Protein AF-A0A9C9QXI2-F1 (afdb_monomer)

Radius of gyration: 21.84 Å; Cα contacts (8 Å, |Δi|>4): 328; chains: 1; bounding box: 64×61×52 Å

Sequence (297 aa):
MRKLEIQWEQALRARQEFKLIMRLEQASLLEMPEEEFNRLTTEVESSPLFRKLYRKDGIIHYQRYPKTDFSPRFYQLNEEIAAGTDTLDIDSLLSSKGDVIRLIKKIGLDNFKRYFLYPEPRVSIEEVAQECDLELAEVERIDSLINEFSIMSEFYNPSVLSSEHGIHYSKVASIERGAEGFIISYLSPSYARGRYSIDYARFEELRQSGAITKAEVKEIRQLFKKLELINRRKDTVTRILQGIVEKQAPYFESGNGKSVLPFSQKELAERIGLAPSSISRAISGKSLEMPWGEEKA

Solvent-accessible surface area (backbone atoms only — not comparable to full-atom values): 16334 Å² total; per-residue (Å²): 110,70,73,58,52,54,51,49,52,52,52,51,49,52,53,51,52,52,54,49,50,55,50,50,54,51,50,53,58,35,57,48,52,67,51,59,51,29,44,55,49,46,56,52,61,67,30,70,66,44,43,42,33,31,55,75,65,58,30,41,38,74,39,64,57,85,65,53,41,61,38,63,60,70,57,48,55,60,48,42,58,73,69,71,60,92,52,89,74,56,52,68,60,50,58,80,42,46,66,58,52,51,49,48,59,71,49,28,70,68,51,41,43,41,65,71,55,53,51,60,85,67,65,48,68,67,53,51,17,62,78,52,75,44,53,67,69,54,53,53,48,49,54,50,49,51,50,52,47,26,34,43,24,52,75,80,38,65,38,81,65,32,80,77,69,86,48,68,38,42,44,53,29,35,39,40,84,50,95,89,46,74,24,45,20,21,57,27,59,64,62,36,29,35,33,76,43,71,42,63,67,60,51,48,51,39,52,73,73,60,79,46,51,78,66,54,54,53,52,51,53,51,50,50,53,52,50,54,53,54,32,52,40,54,52,52,44,50,53,50,51,50,52,48,50,69,65,34,42,65,18,71,73,64,74,40,79,87,47,58,61,92,74,51,62,59,60,53,16,63,76,70,74,48,55,45,68,56,50,56,38,51,48,59,52,35,27,36,29,42,76,86,70,54,75,49,110

Secondary structure (DSSP, 8-state):
-HHHHHHHHHHHHHHHHHHHHHHHHHHHHHHS-HHHHHHHHHHHHHSHHHHIIIIIS--EEEEPPTTEEE-THHHHHHHHHHHT---TTHHHHHHTTHHHHHHHHHH-HHHHIIIIISPPTT--HHHHHHHHT--HHHHHHHHHHHHHHHHTHHHHS--TTTTTSS---EEEEEEEEETTEEEEEESSHHHHT-EEEE-HHHHHHHHHTT-S-HHHHHHHHHHHHHHHHHHHHHHHHHHHHHHHHHHHHHHHHH--GGGPPP--HHHHHHHHT--HHHHHHHHTTEEEE-TTS-EE-

Mean predicted aligned error: 7.63 Å

Foldseek 3Di:
DVVVVVVVVVVVVVVVVVVVVVVVLLLCLLQDDQLVLLVLLLVLCPDPLNCCCQAPLVQKFQDFDPQEAADCLVVVLLVCLVVPDDPPPVNVVCVVVNVLSVLDVQQDDVLCCDPALQDDGHQHLVNSCVSSVHDSVSSVSNNVVLSVCQSCLCVSVPDPVCPPDVQAARAFFEWAQDPPAIGTHGSHSSLNSPAMDGNVVSVVVCVVVVVDDPVSNVVVVVSVVSRVSSNSLSVLLVLLVVLLRVQQRQCLVPVDPVSGDDDDLVNSCVVSVHDSSSSCSNCGRYWYQGNVGDIDD

Nearest PDB structures (foldseek):
  8f1j-assembly1_M  TM=4.033E-01  e=1.068E-05  Escherichia coli
  8f1i-assembly1_M  TM=4.006E-01  e=2.648E-05  Escherichia coli
  7qwp-assembly1_M  TM=4.156E-01  e=1.802E-04  Klebsiella pneumoniae
  5nsr-assembly1_M  TM=3.234E-01  e=5.298E-03  Klebsiella pneumoniae
  8zmg-assembly1_A  TM=2.706E-01  e=8.825E+00  Homo sapiens

Structure (mmCIF, N/CA/C/O backbone):
data_AF-A0A9C9QXI2-F1
#
_entry.id   AF-A0A9C9QXI2-F1
#
loop_
_atom_site.group_PDB
_atom_site.id
_atom_site.type_symbol
_atom_site.label_atom_id
_atom_site.label_alt_id
_atom_site.label_comp_id
_atom_site.label_asym_id
_atom_site.label_entity_id
_atom_site.label_seq_id
_atom_site.pdbx_PDB_ins_code
_atom_site.Cartn_x
_atom_site.Cartn_y
_atom_site.Cartn_z
_atom_site.occupancy
_atom_site.B_iso_or_equiv
_atom_site.auth_seq_id
_atom_site.auth_comp_id
_atom_site.auth_asym_id
_atom_site.auth_atom_id
_atom_site.pdbx_PDB_model_num
ATOM 1 N N . MET A 1 1 ? -34.837 37.372 -0.753 1.00 59.16 1 MET A N 1
ATOM 2 C CA . MET A 1 1 ? -34.014 36.937 -1.903 1.00 59.16 1 MET A CA 1
ATOM 3 C C . MET A 1 1 ? -32.522 37.207 -1.688 1.00 59.16 1 MET A C 1
ATOM 5 O O . MET A 1 1 ? -31.820 36.229 -1.494 1.00 59.16 1 MET A O 1
ATOM 9 N N . ARG A 1 2 ? -32.047 38.456 -1.522 1.00 59.91 2 ARG A N 1
ATOM 10 C CA . ARG A 1 2 ? -30.611 38.775 -1.277 1.00 59.91 2 ARG A CA 1
ATOM 11 C C . ARG A 1 2 ? -29.886 37.966 -0.185 1.00 59.91 2 ARG A C 1
ATOM 13 O O . ARG A 1 2 ? -28.730 37.608 -0.348 1.00 59.91 2 ARG A O 1
ATOM 20 N N . LYS A 1 3 ? -30.544 37.670 0.942 1.00 54.31 3 LYS A N 1
ATOM 21 C CA . LYS A 1 3 ? -29.925 36.913 2.051 1.00 54.31 3 LYS A CA 1
ATOM 22 C C . LYS A 1 3 ? -29.673 35.436 1.696 1.00 54.31 3 LYS A C 1
ATOM 24 O O . LYS A 1 3 ? -28.727 34.854 2.209 1.00 54.31 3 LYS A O 1
ATOM 29 N N . LEU A 1 4 ? -30.494 34.864 0.809 1.00 58.62 4 LEU A N 1
ATOM 30 C CA . LEU A 1 4 ? -30.322 33.501 0.295 1.00 58.62 4 LEU A CA 1
ATOM 31 C C . LEU A 1 4 ? -29.204 33.441 -0.756 1.00 58.62 4 LEU A C 1
ATOM 33 O O . LEU A 1 4 ? -28.428 32.495 -0.738 1.00 58.62 4 LEU A O 1
ATOM 37 N N . GLU A 1 5 ? -29.089 34.458 -1.618 1.00 62.91 5 GLU A N 1
ATOM 38 C CA . GLU A 1 5 ? -27.991 34.577 -2.595 1.00 62.91 5 GLU A CA 1
ATOM 39 C C . GLU A 1 5 ? -26.627 34.689 -1.905 1.00 62.91 5 GLU A C 1
ATOM 41 O O . GLU A 1 5 ? -25.722 33.929 -2.228 1.00 62.91 5 GLU A O 1
ATOM 46 N N . ILE A 1 6 ? -26.503 35.540 -0.878 1.00 68.44 6 ILE A N 1
ATOM 47 C CA . ILE A 1 6 ? -25.253 35.690 -0.111 1.00 68.44 6 ILE A CA 1
ATOM 48 C C . ILE A 1 6 ? -24.861 34.372 0.583 1.00 68.44 6 ILE A C 1
ATOM 50 O O . ILE A 1 6 ? -23.688 34.001 0.597 1.00 68.44 6 ILE A O 1
ATOM 54 N N . GLN A 1 7 ? -25.828 33.632 1.138 1.00 64.62 7 GLN A N 1
ATOM 55 C CA . GLN A 1 7 ? -25.568 32.321 1.748 1.00 64.62 7 GLN A CA 1
ATOM 56 C C . GLN A 1 7 ? -25.140 31.270 0.715 1.00 64.62 7 GLN A C 1
ATOM 58 O O . GLN A 1 7 ? -24.262 30.453 0.995 1.00 64.62 7 GLN A O 1
ATOM 63 N N . TRP A 1 8 ? -25.725 31.303 -0.484 1.00 57.69 8 TRP A N 1
ATOM 64 C CA . TRP A 1 8 ? -25.353 30.430 -1.595 1.00 57.69 8 TRP A CA 1
ATOM 65 C C . TRP A 1 8 ? -23.944 30.715 -2.119 1.00 57.69 8 TRP A C 1
ATOM 67 O O . TRP A 1 8 ? -23.166 29.781 -2.311 1.00 57.69 8 TRP A O 1
ATOM 77 N N . GLU A 1 9 ? -23.585 31.986 -2.296 1.00 65.50 9 GLU A N 1
ATOM 78 C CA . GLU A 1 9 ? -22.239 32.396 -2.710 1.00 65.50 9 GLU A CA 1
ATOM 79 C C . GLU A 1 9 ? -21.181 31.997 -1.673 1.00 65.50 9 GLU A C 1
ATOM 81 O O . GLU A 1 9 ? -20.139 31.443 -2.029 1.00 65.50 9 GLU A O 1
ATOM 86 N N . GLN A 1 10 ? -21.467 32.193 -0.381 1.00 70.38 10 GLN A N 1
ATOM 87 C CA . GLN A 1 10 ? -20.584 31.766 0.708 1.00 70.38 10 GLN A CA 1
ATOM 88 C C . GLN A 1 10 ? -20.408 30.241 0.746 1.00 70.38 10 GLN A C 1
ATOM 90 O O . GLN A 1 10 ? -19.282 29.757 0.874 1.00 70.38 10 GLN A O 1
ATOM 95 N N . ALA A 1 11 ? -21.489 29.472 0.582 1.00 71.44 11 ALA A N 1
ATOM 96 C CA . ALA A 1 11 ? -21.427 28.011 0.536 1.00 71.44 11 ALA A CA 1
ATOM 97 C C . ALA A 1 11 ? -20.652 27.497 -0.692 1.00 71.44 11 ALA A C 1
ATOM 99 O O . ALA A 1 11 ? -19.867 26.550 -0.584 1.00 71.44 11 ALA A O 1
ATOM 100 N N . LEU A 1 12 ? -20.831 28.131 -1.856 1.00 74.38 12 LEU A N 1
ATOM 101 C CA . LEU A 1 12 ? -20.099 27.792 -3.074 1.00 74.38 12 LEU A CA 1
ATOM 102 C C . LEU A 1 12 ? -18.601 28.077 -2.923 1.00 74.38 12 LEU A C 1
ATOM 104 O O . LEU A 1 12 ? -17.782 27.221 -3.266 1.00 74.38 12 LEU A O 1
ATOM 108 N N . ARG A 1 13 ? -18.245 29.238 -2.364 1.00 75.75 13 ARG A N 1
ATOM 109 C CA . ARG A 1 13 ? -16.855 29.620 -2.100 1.00 75.75 13 ARG A CA 1
ATOM 110 C C . ARG A 1 13 ? -16.186 28.665 -1.114 1.00 75.75 13 ARG A C 1
ATOM 112 O O . ARG A 1 13 ? -15.124 28.132 -1.425 1.00 75.75 13 ARG A O 1
ATOM 119 N N . ALA A 1 14 ? -16.848 28.345 -0.003 1.00 72.06 14 ALA A N 1
ATOM 120 C CA . ALA A 1 14 ? -16.346 27.369 0.965 1.00 72.06 14 ALA A CA 1
ATOM 121 C C . ALA A 1 14 ? -16.124 25.983 0.329 1.00 72.06 14 ALA A C 1
ATOM 123 O O . ALA A 1 14 ? -15.118 25.321 0.586 1.00 72.06 14 ALA A O 1
ATOM 124 N N . ARG A 1 15 ? -17.024 25.545 -0.564 1.00 75.75 15 ARG A N 1
ATOM 125 C CA . ARG A 1 15 ? -16.870 24.284 -1.308 1.00 75.75 15 ARG A CA 1
ATOM 126 C C 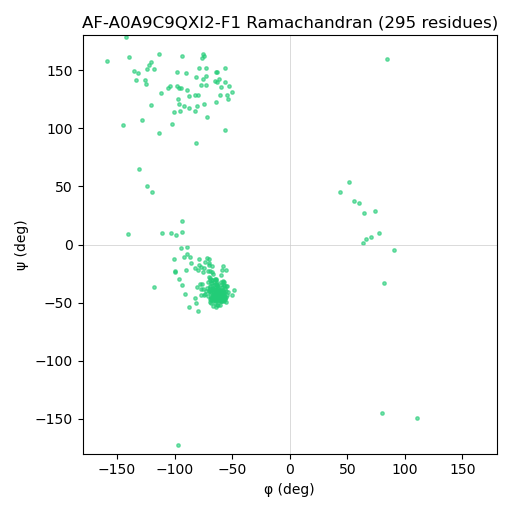. ARG A 1 15 ? -15.670 24.310 -2.259 1.00 75.75 15 ARG A C 1
ATOM 128 O O . ARG A 1 15 ? -14.993 23.292 -2.409 1.00 75.75 15 ARG A O 1
ATOM 135 N N . GLN A 1 16 ? -15.418 25.437 -2.922 1.00 77.94 16 GLN A N 1
ATOM 136 C CA . GLN A 1 16 ? -14.267 25.606 -3.812 1.00 77.94 16 GLN A CA 1
ATOM 137 C C . GLN A 1 16 ? -12.948 25.625 -3.032 1.00 77.94 16 GLN A C 1
ATOM 139 O O . GLN A 1 16 ? -12.024 24.902 -3.404 1.00 77.94 16 GLN A O 1
ATOM 144 N N . GLU A 1 17 ? -12.883 26.374 -1.931 1.00 77.00 17 GLU A N 1
ATOM 145 C CA . GLU A 1 17 ? -11.725 26.426 -1.030 1.00 77.00 17 GLU A CA 1
ATOM 146 C C . GLU A 1 17 ? -11.411 25.037 -0.459 1.00 77.00 17 GLU A C 1
ATOM 148 O O . GLU A 1 17 ? -10.280 24.565 -0.562 1.00 77.00 17 GLU A O 1
ATOM 153 N N . PHE A 1 18 ? -12.425 24.310 0.018 1.00 77.81 18 PHE A N 1
ATOM 154 C CA . PHE A 1 18 ? -12.258 22.930 0.477 1.00 77.81 18 PHE A CA 1
ATOM 155 C C . PHE A 1 18 ? -11.707 22.010 -0.624 1.00 77.81 18 PHE A C 1
ATOM 157 O O . PHE A 1 18 ? -10.795 21.220 -0.388 1.00 77.81 18 PHE A O 1
ATOM 164 N N . LYS A 1 19 ? -12.218 22.127 -1.856 1.00 79.44 19 LYS A N 1
ATOM 165 C CA . LYS A 1 19 ? -11.731 21.334 -2.996 1.00 79.44 19 LYS A CA 1
ATOM 166 C C . LYS A 1 19 ? -10.266 21.641 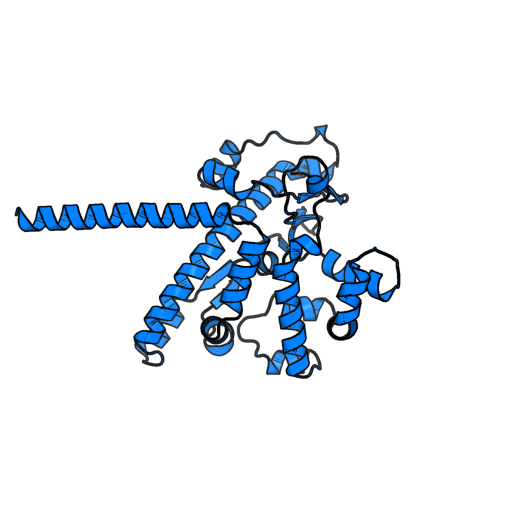-3.328 1.00 79.44 19 LYS A C 1
ATOM 168 O O . LYS A 1 19 ? -9.549 20.736 -3.749 1.00 79.44 19 LYS A O 1
ATOM 173 N N . LEU A 1 20 ? -9.833 22.891 -3.167 1.00 80.31 20 LEU A N 1
ATOM 174 C CA . LEU A 1 20 ? -8.439 23.297 -3.359 1.00 80.31 20 LEU A CA 1
ATOM 175 C C . LEU A 1 20 ? -7.536 22.714 -2.271 1.00 80.31 20 LEU A C 1
ATOM 177 O O . LEU A 1 20 ? -6.531 22.098 -2.612 1.00 80.31 20 LEU A O 1
ATOM 181 N N . ILE A 1 21 ? -7.929 22.818 -1.000 1.00 82.69 21 ILE A N 1
ATOM 182 C CA . ILE A 1 21 ? -7.182 22.241 0.130 1.00 82.69 21 ILE A CA 1
ATOM 183 C C . ILE A 1 21 ? -6.997 20.734 -0.066 1.00 82.69 21 ILE A C 1
ATOM 185 O O . ILE A 1 21 ? -5.872 20.247 -0.040 1.00 82.69 21 ILE A O 1
ATOM 189 N N . MET A 1 22 ? -8.068 20.008 -0.398 1.00 79.25 22 MET A N 1
ATOM 190 C CA . MET A 1 22 ? -7.984 18.565 -0.653 1.00 79.25 22 MET A CA 1
ATOM 191 C C . MET A 1 22 ? -7.034 18.213 -1.807 1.00 79.25 22 MET A C 1
ATOM 193 O O . MET A 1 22 ? -6.390 17.167 -1.775 1.00 79.25 22 MET A O 1
ATOM 197 N N . ARG A 1 23 ? -6.952 19.056 -2.845 1.00 83.44 23 ARG A N 1
ATOM 198 C CA . ARG A 1 23 ? -6.019 18.854 -3.966 1.00 83.44 23 ARG A CA 1
ATOM 199 C C . ARG A 1 23 ? -4.573 19.118 -3.560 1.00 83.44 23 ARG A C 1
ATOM 201 O O . ARG A 1 23 ? -3.690 18.417 -4.043 1.00 83.44 23 ARG A O 1
ATOM 208 N N . LEU A 1 24 ? -4.339 20.111 -2.705 1.00 86.06 24 LEU A N 1
ATOM 209 C CA . LEU A 1 24 ? -3.014 20.405 -2.161 1.00 86.06 24 LEU A CA 1
ATOM 210 C C . LEU A 1 24 ? -2.534 19.268 -1.257 1.00 86.06 24 LEU A C 1
ATOM 212 O O . LEU A 1 24 ? -1.421 18.793 -1.442 1.00 86.06 24 LEU A O 1
ATOM 216 N N . GLU A 1 25 ? -3.394 18.766 -0.369 1.00 86.12 25 GLU A N 1
ATOM 217 C CA . GLU A 1 25 ? -3.093 17.600 0.472 1.00 86.12 25 GLU A CA 1
ATOM 218 C C . GLU A 1 25 ? -2.776 16.361 -0.375 1.00 86.12 25 GLU A C 1
ATOM 220 O O . GLU A 1 25 ? -1.793 15.672 -0.126 1.00 86.12 25 GLU A O 1
ATOM 225 N N . GLN A 1 26 ? -3.565 16.098 -1.424 1.00 85.06 26 GLN A N 1
ATOM 226 C CA . GLN A 1 26 ? -3.284 15.009 -2.364 1.00 85.06 26 GLN A CA 1
ATOM 227 C C . GLN A 1 26 ? -1.934 15.176 -3.068 1.00 85.06 26 GLN A C 1
ATOM 229 O O . GLN A 1 26 ? -1.198 14.204 -3.200 1.00 85.06 26 GLN A O 1
ATOM 234 N N . ALA A 1 27 ? -1.623 16.379 -3.558 1.00 88.25 27 ALA A N 1
ATOM 235 C CA . ALA A 1 27 ? -0.373 16.638 -4.264 1.00 88.25 27 ALA A CA 1
ATOM 236 C C . ALA A 1 27 ? 0.836 16.477 -3.335 1.00 88.25 27 ALA A C 1
ATOM 238 O O . ALA A 1 27 ? 1.765 15.758 -3.689 1.00 88.25 27 ALA A O 1
ATOM 239 N N . SER A 1 28 ? 0.768 17.062 -2.137 1.00 90.62 28 SER A N 1
ATOM 240 C CA . SER A 1 28 ? 1.795 16.925 -1.102 1.00 90.62 28 SER A CA 1
ATOM 241 C C . SER A 1 28 ? 2.015 15.460 -0.738 1.00 90.62 28 SER A C 1
ATOM 243 O O . SER A 1 28 ? 3.155 15.008 -0.681 1.00 90.62 28 SER A O 1
ATOM 245 N N . LEU A 1 29 ? 0.936 14.686 -0.586 1.00 91.81 29 LEU A N 1
ATOM 246 C CA . LEU A 1 29 ? 1.072 13.270 -0.292 1.00 91.81 29 LEU A CA 1
ATOM 247 C C . LEU A 1 29 ? 1.683 12.490 -1.455 1.00 91.81 29 LEU A C 1
ATOM 249 O O . LEU A 1 29 ? 2.386 11.538 -1.184 1.00 91.81 29 LEU A O 1
ATOM 253 N N . LEU A 1 30 ? 1.450 12.839 -2.724 1.00 91.94 30 LEU A N 1
ATOM 254 C CA . LEU A 1 30 ? 2.089 12.151 -3.860 1.00 91.94 30 LEU A CA 1
ATOM 255 C C . LEU A 1 30 ? 3.591 12.449 -3.974 1.00 91.94 30 LEU A C 1
ATOM 257 O O . LEU A 1 30 ? 4.336 11.582 -4.415 1.00 91.94 30 LEU A O 1
ATOM 261 N N . GLU A 1 31 ? 4.018 13.648 -3.581 1.00 91.12 31 GLU A N 1
ATOM 262 C CA . GLU A 1 31 ? 5.419 14.096 -3.636 1.00 91.12 31 GLU A CA 1
ATOM 263 C C . GLU A 1 31 ? 6.233 13.686 -2.396 1.00 91.12 31 GLU A C 1
ATOM 265 O O . GLU A 1 31 ? 7.458 13.717 -2.434 1.00 91.12 31 GLU A O 1
ATOM 270 N N . MET A 1 32 ? 5.565 13.284 -1.309 1.00 92.56 32 MET A N 1
ATOM 271 C CA . MET A 1 32 ? 6.200 12.863 -0.056 1.00 92.56 32 MET A CA 1
ATOM 272 C C . MET A 1 32 ? 7.271 11.767 -0.290 1.00 92.56 32 MET A C 1
ATOM 274 O O . MET A 1 32 ? 7.012 10.822 -1.047 1.00 92.56 32 MET A O 1
ATOM 278 N N . PRO A 1 33 ? 8.455 11.836 0.341 1.00 91.31 33 PRO A N 1
ATOM 279 C CA . PRO A 1 33 ? 9.451 10.760 0.300 1.00 91.31 33 PRO A CA 1
ATOM 280 C C . PRO A 1 33 ? 8.884 9.413 0.780 1.00 91.31 33 PRO A C 1
ATOM 282 O O . PRO A 1 33 ? 7.944 9.390 1.578 1.00 91.31 33 PRO A O 1
ATOM 285 N N . GLU A 1 34 ? 9.414 8.282 0.298 1.00 91.75 34 GLU A N 1
ATOM 286 C CA . GLU A 1 34 ? 8.887 6.963 0.694 1.00 91.75 34 GLU A CA 1
ATOM 287 C C . GLU A 1 34 ? 9.082 6.692 2.189 1.00 91.75 34 GLU A C 1
ATOM 289 O O . GLU A 1 34 ? 8.140 6.251 2.843 1.00 91.75 34 GLU A O 1
ATOM 294 N N . GLU A 1 35 ? 10.238 7.025 2.763 1.00 89.94 35 GLU A N 1
ATOM 295 C CA . GLU A 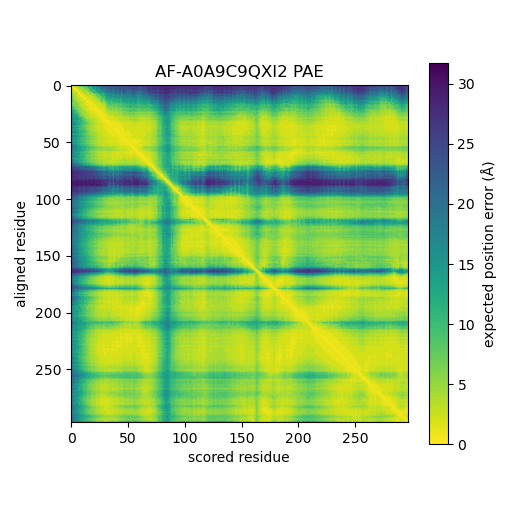1 35 ? 10.483 6.920 4.204 1.00 89.94 35 GLU A CA 1
ATOM 296 C C . GLU A 1 35 ? 9.438 7.694 5.023 1.00 89.94 35 GLU A C 1
ATOM 298 O O . GLU A 1 35 ? 8.829 7.143 5.943 1.00 89.94 35 GLU A O 1
ATOM 303 N N . GLU A 1 36 ? 9.175 8.958 4.675 1.00 92.94 36 GLU A N 1
ATOM 304 C CA . GLU A 1 36 ? 8.176 9.781 5.366 1.00 92.94 36 GLU A CA 1
ATOM 305 C C . GLU A 1 36 ? 6.768 9.185 5.219 1.00 92.94 36 GLU A C 1
ATOM 307 O O . GLU A 1 36 ? 6.020 9.085 6.196 1.00 92.94 36 GLU A O 1
ATOM 312 N N . PHE A 1 37 ? 6.425 8.701 4.024 1.00 94.12 37 PHE A N 1
ATOM 313 C CA . PHE A 1 37 ? 5.147 8.045 3.771 1.00 94.12 37 PHE A CA 1
ATOM 314 C C . PHE A 1 37 ? 4.984 6.735 4.562 1.00 94.12 37 PHE A C 1
ATOM 316 O O . PHE A 1 37 ? 3.904 6.449 5.097 1.00 94.12 37 PHE A O 1
ATOM 323 N N . ASN A 1 38 ? 6.051 5.947 4.688 1.00 92.94 38 ASN A N 1
ATOM 324 C CA . ASN A 1 38 ? 6.065 4.720 5.477 1.00 92.94 38 ASN A CA 1
ATOM 325 C C . ASN A 1 38 ? 5.965 5.015 6.982 1.00 92.94 38 ASN A C 1
ATOM 327 O O . ASN A 1 38 ? 5.227 4.318 7.684 1.00 92.94 38 ASN A O 1
ATOM 331 N N . ARG A 1 39 ? 6.621 6.076 7.478 1.00 93.75 39 ARG A N 1
ATOM 332 C CA . ARG A 1 39 ? 6.466 6.556 8.865 1.00 93.75 39 ARG A CA 1
ATOM 333 C C . ARG A 1 39 ? 5.030 6.986 9.150 1.00 93.75 39 ARG A C 1
ATOM 335 O O . ARG A 1 39 ? 4.450 6.508 10.120 1.00 93.75 39 ARG A O 1
ATOM 342 N N . LEU A 1 40 ? 4.432 7.799 8.273 1.00 95.19 40 LEU A N 1
ATOM 343 C CA . LEU A 1 40 ? 3.027 8.210 8.376 1.00 95.19 40 LEU A CA 1
ATOM 344 C C . LEU A 1 40 ? 2.093 6.995 8.435 1.00 95.19 40 LEU A C 1
ATOM 346 O O . LEU A 1 40 ? 1.183 6.939 9.261 1.00 95.19 40 LEU A O 1
ATOM 350 N N . THR A 1 41 ? 2.316 6.017 7.557 1.00 94.88 41 THR A N 1
ATOM 351 C CA . THR A 1 41 ? 1.502 4.799 7.521 1.00 94.88 41 THR A CA 1
ATOM 352 C C . THR A 1 41 ? 1.638 4.011 8.826 1.00 94.88 41 THR A C 1
ATOM 354 O O . THR A 1 41 ? 0.634 3.651 9.437 1.00 94.88 41 THR A O 1
ATOM 357 N N . THR A 1 42 ? 2.870 3.819 9.298 1.00 92.56 42 THR A N 1
ATOM 358 C CA . THR A 1 42 ? 3.166 3.079 10.533 1.00 92.56 42 THR A CA 1
ATOM 359 C C . THR A 1 42 ? 2.586 3.766 11.771 1.00 92.56 42 THR A C 1
ATOM 361 O O . THR A 1 42 ? 2.045 3.091 12.647 1.00 92.56 42 THR A O 1
ATOM 364 N N . GLU A 1 43 ? 2.641 5.099 11.846 1.00 94.31 43 GLU A N 1
ATOM 365 C CA . GLU A 1 43 ? 2.030 5.888 12.925 1.00 94.31 43 GLU A CA 1
ATOM 366 C C . GLU A 1 43 ? 0.513 5.664 12.978 1.00 94.31 43 GLU A C 1
ATOM 368 O O . GLU A 1 43 ? -0.056 5.406 14.043 1.00 94.31 43 GLU A O 1
ATOM 373 N N . VAL A 1 44 ? -0.147 5.714 11.816 1.00 95.19 44 VAL A N 1
ATOM 374 C CA . VAL A 1 44 ? -1.591 5.492 11.709 1.00 95.19 44 VAL A CA 1
ATOM 375 C C . VAL A 1 44 ? -1.959 4.070 12.136 1.00 95.19 44 VAL A C 1
ATOM 377 O O . VAL A 1 44 ? -2.862 3.906 12.961 1.00 95.19 44 VAL A O 1
ATOM 380 N N . GLU A 1 45 ? -1.248 3.060 11.633 1.00 92.50 45 GLU A N 1
ATOM 381 C CA . GLU A 1 45 ? -1.497 1.641 11.930 1.00 92.50 45 GLU A CA 1
ATOM 382 C C . GLU A 1 45 ? -1.195 1.269 13.390 1.00 92.50 45 GLU A C 1
ATOM 384 O O . GLU A 1 45 ? -1.857 0.413 13.982 1.00 92.50 45 GLU A O 1
ATOM 389 N N . SER A 1 46 ? -0.235 1.956 14.010 1.00 90.88 46 SER A N 1
ATOM 390 C CA . SER A 1 46 ? 0.130 1.752 15.415 1.00 90.88 46 SER A CA 1
ATOM 391 C C . SER A 1 46 ? -0.827 2.430 16.394 1.00 90.88 46 SER A C 1
ATOM 393 O O . SER A 1 46 ? -0.781 2.139 17.591 1.00 90.88 46 SER A O 1
ATOM 395 N N . SER A 1 47 ? -1.712 3.312 15.919 1.00 94.69 47 SER A N 1
ATOM 396 C CA . SER A 1 47 ? -2.645 4.019 16.795 1.00 94.69 47 SER A CA 1
ATOM 397 C C . SER A 1 47 ? -3.642 3.057 17.471 1.00 94.69 47 SER A C 1
ATOM 399 O O . SER A 1 47 ? -4.172 2.149 16.819 1.00 94.69 47 SER A O 1
ATOM 401 N N . PRO A 1 48 ? -3.984 3.262 18.762 1.00 93.94 48 PRO A N 1
ATOM 402 C CA . PRO A 1 48 ? -4.967 2.425 19.454 1.00 93.94 48 PRO A CA 1
ATOM 403 C C . PRO A 1 48 ? -6.328 2.391 18.749 1.00 93.94 48 PRO A C 1
ATOM 405 O O . PRO A 1 48 ? -6.988 1.352 18.716 1.00 93.94 48 PRO A O 1
ATOM 408 N N . LEU A 1 49 ? -6.730 3.516 18.145 1.00 95.25 49 LEU A N 1
ATOM 409 C CA . LEU A 1 49 ? -7.979 3.618 17.399 1.00 95.25 49 LEU A CA 1
ATOM 410 C C . LEU A 1 49 ? -7.960 2.745 16.141 1.00 95.25 49 LEU A C 1
ATOM 412 O O . LEU A 1 49 ? -8.911 2.000 15.918 1.00 95.25 49 LEU A O 1
ATOM 416 N N . PHE A 1 50 ? -6.884 2.791 15.348 1.00 94.56 50 PHE A N 1
ATOM 417 C CA . PHE A 1 50 ? -6.754 1.918 14.182 1.00 94.56 50 PHE A CA 1
ATOM 418 C C . PHE A 1 50 ? -6.784 0.448 14.599 1.00 94.56 50 PHE A C 1
ATOM 420 O O . PHE A 1 50 ? -7.585 -0.312 14.065 1.00 94.56 50 PHE A O 1
ATOM 427 N N . ARG A 1 51 ? -5.990 0.058 15.606 1.00 90.00 51 ARG A N 1
ATOM 428 C CA . ARG A 1 51 ? -5.942 -1.328 16.102 1.00 90.00 51 ARG A CA 1
ATOM 429 C C . ARG A 1 51 ? -7.306 -1.821 16.585 1.00 90.00 51 ARG A C 1
ATOM 431 O O . ARG A 1 51 ? -7.686 -2.944 16.263 1.00 90.00 51 ARG A O 1
ATOM 438 N N . LYS A 1 52 ? -8.071 -0.983 17.296 1.00 90.69 52 LYS A N 1
ATOM 439 C CA . LYS A 1 52 ? -9.452 -1.285 17.711 1.00 90.69 52 LYS A CA 1
ATOM 440 C C . LYS A 1 52 ? -10.355 -1.516 16.495 1.00 90.69 52 LYS A C 1
ATOM 442 O O . LYS A 1 52 ? -11.006 -2.555 16.418 1.00 90.69 52 LYS A O 1
ATOM 447 N N . LEU A 1 53 ? -10.359 -0.591 15.533 1.00 92.56 53 LEU A N 1
ATOM 448 C CA . LEU A 1 53 ? -11.211 -0.675 14.340 1.00 92.56 53 LEU A CA 1
ATOM 449 C C . LEU A 1 53 ? -10.829 -1.823 13.397 1.00 92.56 53 LEU A C 1
ATOM 451 O O . LEU A 1 53 ? -11.691 -2.357 12.704 1.00 92.56 53 LEU A O 1
ATOM 455 N N . TYR A 1 54 ? -9.550 -2.185 13.362 1.00 89.50 54 TYR A N 1
ATOM 456 C CA . TYR A 1 54 ? -9.009 -3.266 12.550 1.00 89.50 54 TYR A CA 1
ATOM 457 C C . TYR A 1 54 ? -9.253 -4.642 13.196 1.00 89.50 54 TYR A C 1
ATOM 459 O O . TYR A 1 54 ? -9.917 -5.488 12.601 1.00 89.50 54 TYR A O 1
ATOM 467 N N . ARG A 1 55 ? -8.776 -4.856 14.434 1.00 83.88 55 ARG A N 1
ATOM 468 C CA . ARG A 1 55 ? -8.803 -6.169 15.111 1.00 83.88 55 ARG A CA 1
ATOM 469 C C . ARG A 1 55 ? -10.159 -6.474 15.751 1.00 83.88 55 ARG A C 1
ATOM 471 O O . ARG A 1 55 ? -10.719 -7.541 15.535 1.00 83.88 55 ARG A O 1
ATOM 478 N N . LYS A 1 56 ? -10.695 -5.536 16.542 1.00 84.62 56 LYS A N 1
ATOM 479 C CA . LYS A 1 56 ? -11.883 -5.768 17.382 1.00 84.62 56 LYS A CA 1
ATOM 480 C C . LYS A 1 56 ? -13.181 -5.492 16.635 1.00 84.62 56 LYS A C 1
ATOM 482 O O . LYS A 1 56 ? -14.066 -6.342 16.569 1.00 84.62 56 LYS A O 1
ATOM 487 N N . ASP A 1 57 ? -13.291 -4.296 16.068 1.00 88.44 57 ASP A N 1
ATOM 488 C CA . ASP A 1 57 ? -14.534 -3.859 15.440 1.00 88.44 57 ASP A CA 1
ATOM 489 C C . ASP A 1 57 ? -14.616 -4.298 13.979 1.00 88.44 57 ASP A C 1
ATOM 491 O O . ASP A 1 57 ? -15.680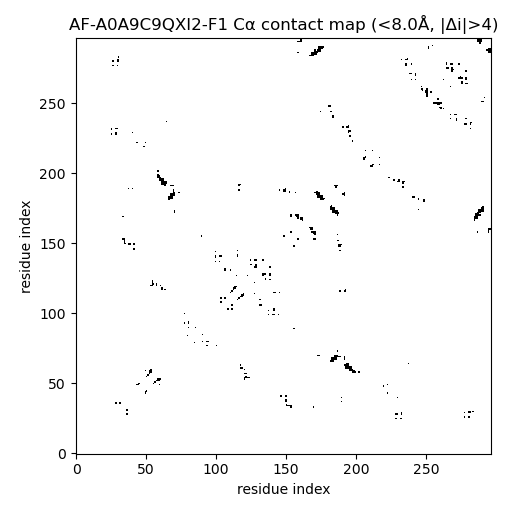 -4.170 13.394 1.00 88.44 57 ASP A O 1
ATOM 495 N N . GLY A 1 58 ? -13.529 -4.808 13.382 1.00 88.31 58 GLY A N 1
ATOM 496 C CA . GLY A 1 58 ? -13.470 -5.289 11.998 1.00 88.31 58 GLY A CA 1
ATOM 497 C C . GLY A 1 58 ? -14.164 -4.361 10.999 1.00 88.31 58 GLY A C 1
ATOM 498 O O . GLY A 1 58 ? -14.975 -4.832 10.205 1.00 88.31 58 GLY A O 1
ATOM 499 N N . ILE A 1 59 ? -13.914 -3.057 11.126 1.00 93.38 59 ILE A N 1
ATOM 500 C CA . ILE A 1 59 ? -14.371 -2.000 10.218 1.00 93.38 59 ILE A CA 1
ATOM 501 C C . ILE A 1 59 ? -13.306 -1.719 9.160 1.00 93.38 59 ILE A C 1
ATOM 503 O O . ILE A 1 59 ? -13.636 -1.382 8.027 1.00 93.38 59 ILE A O 1
ATOM 507 N N . ILE A 1 60 ? -12.030 -1.815 9.530 1.00 93.88 60 ILE A N 1
ATOM 508 C CA . ILE A 1 60 ? -10.910 -1.586 8.618 1.00 93.88 60 ILE A CA 1
ATOM 509 C C . ILE A 1 60 ? -10.322 -2.934 8.227 1.00 93.88 60 ILE A C 1
ATOM 511 O O . ILE A 1 60 ? -10.093 -3.782 9.089 1.00 93.88 60 ILE A O 1
ATOM 515 N N . HIS A 1 61 ? -10.027 -3.106 6.942 1.00 91.50 61 HIS A N 1
ATOM 516 C CA . HIS A 1 61 ? -9.363 -4.289 6.405 1.00 91.50 61 HIS A CA 1
ATOM 517 C C . HIS A 1 61 ? -8.263 -3.898 5.425 1.00 91.50 61 HIS A C 1
ATOM 519 O O . HIS A 1 61 ? -8.385 -2.898 4.716 1.00 91.50 61 HIS A O 1
ATOM 525 N N . TYR A 1 62 ? -7.215 -4.712 5.344 1.00 92.06 62 TYR A N 1
ATOM 526 C CA . TYR A 1 62 ? -6.271 -4.642 4.236 1.00 92.06 62 TYR A CA 1
ATOM 527 C C . TYR A 1 62 ? -6.879 -5.289 2.995 1.00 92.06 62 TYR A C 1
ATOM 529 O O . TYR A 1 62 ? -7.499 -6.348 3.063 1.00 92.06 62 TYR A O 1
ATOM 537 N N . GLN A 1 63 ? -6.696 -4.647 1.851 1.00 92.62 63 GLN A N 1
ATOM 538 C CA . GLN A 1 63 ? -7.126 -5.141 0.557 1.00 92.62 63 GLN A CA 1
ATOM 539 C C . GLN A 1 63 ? -5.938 -5.083 -0.398 1.00 92.62 63 GLN A C 1
ATOM 541 O O . GLN A 1 63 ? -5.537 -4.012 -0.862 1.00 92.62 63 GLN A O 1
ATOM 546 N N . ARG A 1 64 ? -5.395 -6.261 -0.706 1.00 92.75 64 ARG A N 1
ATOM 547 C CA . ARG A 1 64 ? -4.292 -6.418 -1.655 1.00 92.75 64 ARG A CA 1
ATOM 548 C C . ARG A 1 64 ? -4.699 -5.980 -3.057 1.00 92.75 64 ARG A C 1
ATOM 550 O O . ARG A 1 64 ? -5.843 -6.157 -3.481 1.00 92.75 64 ARG A O 1
ATOM 557 N N . TYR A 1 65 ? -3.725 -5.462 -3.794 1.00 94.56 65 TYR A N 1
ATOM 558 C CA . TYR A 1 65 ? -3.896 -5.178 -5.210 1.00 94.56 65 TYR A CA 1
ATOM 559 C C . TYR A 1 65 ? -3.716 -6.454 -6.046 1.00 94.56 65 TYR A C 1
ATOM 561 O O . TYR A 1 65 ? -2.865 -7.289 -5.730 1.00 94.56 65 TYR A O 1
ATOM 569 N N . PRO A 1 66 ? -4.481 -6.623 -7.135 1.00 92.69 66 PRO A N 1
ATOM 570 C CA . PRO A 1 66 ? -4.305 -7.756 -8.035 1.00 92.69 66 PRO A CA 1
ATOM 571 C C . PRO A 1 66 ? -2.931 -7.706 -8.716 1.00 92.69 66 PRO A C 1
ATOM 573 O O . PRO A 1 66 ? -2.421 -6.622 -9.003 1.00 92.69 66 PRO A O 1
ATOM 576 N N . LYS A 1 67 ? -2.361 -8.882 -9.012 1.00 93.00 67 LYS A N 1
ATOM 577 C CA . LYS A 1 67 ? -1.028 -9.041 -9.629 1.00 93.00 67 LYS A CA 1
ATOM 578 C C . LYS A 1 67 ? 0.098 -8.355 -8.838 1.00 93.00 67 LYS A C 1
ATOM 580 O O . LYS A 1 67 ? 1.013 -7.782 -9.428 1.00 93.00 67 LYS A O 1
ATOM 585 N N . THR A 1 68 ? 0.017 -8.408 -7.506 1.00 93.69 68 THR A N 1
ATOM 586 C CA . THR A 1 68 ? 1.050 -7.875 -6.608 1.00 93.69 68 THR A CA 1
ATOM 587 C C . THR A 1 68 ? 1.441 -8.870 -5.515 1.00 93.69 68 THR A C 1
ATOM 589 O O . THR A 1 68 ? 0.601 -9.647 -5.049 1.00 93.69 68 THR A O 1
ATOM 592 N N . ASP A 1 69 ? 2.701 -8.835 -5.090 1.00 91.12 69 ASP A N 1
ATOM 593 C CA . ASP A 1 69 ? 3.234 -9.608 -3.961 1.00 91.12 69 ASP A CA 1
ATOM 594 C C . ASP A 1 69 ? 4.255 -8.760 -3.177 1.00 91.12 69 ASP A C 1
ATOM 596 O O . ASP A 1 69 ? 4.504 -7.593 -3.492 1.00 91.12 69 ASP A O 1
ATOM 600 N N . PHE A 1 70 ? 4.802 -9.323 -2.108 1.00 89.19 70 PHE A N 1
ATOM 601 C CA . PHE A 1 70 ? 5.940 -8.780 -1.382 1.00 89.19 70 PHE A CA 1
ATOM 602 C C . PHE A 1 70 ? 7.226 -9.444 -1.872 1.00 89.19 70 PHE A C 1
ATOM 604 O O . PHE A 1 70 ? 7.268 -10.666 -2.032 1.00 89.19 70 PHE A O 1
ATOM 611 N N . SER A 1 71 ? 8.261 -8.636 -2.107 1.00 83.12 71 SER A N 1
ATOM 612 C CA . SER A 1 71 ? 9.507 -9.107 -2.702 1.00 83.12 71 SER A CA 1
ATOM 613 C C . SER A 1 71 ? 10.170 -10.198 -1.860 1.00 83.12 71 SER A C 1
ATOM 615 O O . SER A 1 71 ? 10.309 -10.049 -0.639 1.00 83.12 71 SER A O 1
ATOM 617 N N . PRO A 1 72 ? 10.651 -11.279 -2.502 1.00 67.88 72 PRO A N 1
ATOM 618 C CA . PRO A 1 72 ? 11.315 -12.357 -1.807 1.00 67.88 72 PRO A CA 1
ATOM 619 C C . PRO A 1 72 ? 12.690 -11.966 -1.256 1.00 67.88 72 PRO A C 1
ATOM 621 O O . PRO A 1 72 ? 13.214 -12.688 -0.409 1.00 67.88 72 PRO A O 1
ATOM 624 N N . ARG A 1 73 ? 13.259 -10.819 -1.667 1.00 64.69 73 ARG A N 1
ATOM 625 C CA . ARG A 1 73 ? 14.549 -10.321 -1.155 1.00 64.69 73 ARG A CA 1
ATOM 626 C C . ARG A 1 73 ? 14.539 -10.128 0.356 1.00 64.69 73 ARG A C 1
ATOM 628 O O . ARG A 1 73 ? 15.549 -10.387 0.996 1.00 64.69 73 ARG A O 1
ATOM 635 N N . PHE A 1 74 ? 13.389 -9.781 0.939 1.00 62.69 74 PHE A N 1
ATOM 636 C CA . PHE A 1 74 ? 13.224 -9.771 2.394 1.00 62.69 74 PHE A CA 1
ATOM 637 C C . PHE A 1 74 ? 13.562 -11.131 3.025 1.00 62.69 74 PHE A C 1
ATOM 639 O O . PHE A 1 74 ? 14.196 -11.189 4.073 1.00 62.69 74 PHE A O 1
ATOM 646 N N . TYR A 1 75 ? 13.165 -12.235 2.389 1.00 59.28 75 TYR A N 1
ATOM 647 C CA . TYR A 1 75 ? 13.455 -13.584 2.877 1.00 59.28 75 TYR A CA 1
ATOM 648 C C . TYR A 1 75 ? 14.875 -14.034 2.526 1.00 59.28 75 TYR A C 1
ATOM 650 O O . TYR A 1 75 ? 15.509 -14.679 3.352 1.00 59.28 75 TYR A O 1
ATOM 658 N N . GLN A 1 76 ? 15.392 -13.657 1.353 1.00 56.28 76 GLN A N 1
ATOM 659 C CA . GLN A 1 76 ? 16.754 -14.003 0.921 1.00 56.28 76 GLN A CA 1
ATOM 660 C C . GLN A 1 76 ? 17.823 -13.325 1.781 1.00 56.28 76 GLN A C 1
ATOM 662 O O . GLN A 1 76 ? 18.731 -14.006 2.245 1.00 56.28 76 GLN A O 1
ATOM 667 N N . LEU A 1 77 ? 17.652 -12.038 2.110 1.00 51.38 77 LEU A N 1
ATOM 668 C CA . LEU A 1 77 ? 18.488 -11.343 3.097 1.00 51.38 77 LEU A CA 1
ATOM 669 C C . LEU A 1 77 ? 18.517 -12.123 4.425 1.00 51.38 77 LEU A C 1
ATOM 671 O O . LEU A 1 77 ? 19.572 -12.333 5.011 1.00 51.38 77 LEU A O 1
ATOM 675 N N . ASN A 1 78 ? 17.378 -12.666 4.865 1.00 47.81 78 ASN A N 1
ATOM 676 C CA . ASN A 1 78 ? 17.304 -13.489 6.078 1.00 47.81 78 ASN A CA 1
ATOM 677 C C . ASN A 1 78 ? 17.954 -14.887 5.942 1.00 47.81 78 ASN A C 1
ATOM 679 O O . ASN A 1 78 ? 18.282 -15.512 6.959 1.00 47.81 78 ASN A O 1
ATOM 683 N N . GLU A 1 79 ? 18.100 -15.431 4.732 1.00 46.56 79 GLU A N 1
ATOM 684 C CA . GLU A 1 79 ? 18.791 -16.701 4.465 1.00 46.56 79 GLU A CA 1
ATOM 685 C C . GLU A 1 79 ? 20.310 -16.515 4.375 1.00 46.56 79 GLU A C 1
ATOM 687 O O . GLU A 1 79 ? 21.032 -17.243 5.055 1.00 46.56 79 GLU A O 1
ATOM 692 N N . GLU A 1 80 ? 20.782 -15.502 3.646 1.00 41.78 80 GLU A N 1
ATOM 693 C CA . GLU A 1 80 ? 22.205 -15.152 3.493 1.00 41.78 80 GLU A CA 1
ATOM 694 C C . GLU A 1 80 ? 22.846 -14.762 4.837 1.00 41.78 80 GLU A C 1
ATOM 696 O O . GLU A 1 80 ? 23.912 -15.267 5.197 1.00 41.78 80 GLU A O 1
ATOM 701 N N . ILE A 1 81 ? 22.126 -14.005 5.670 1.00 41.44 81 ILE A N 1
ATOM 702 C CA . ILE A 1 81 ? 22.558 -13.647 7.033 1.00 41.44 81 ILE A CA 1
ATOM 703 C C . ILE A 1 81 ? 22.680 -14.865 7.954 1.00 41.44 81 ILE A C 1
ATOM 705 O O . ILE A 1 81 ? 23.505 -14.891 8.866 1.00 41.44 81 ILE A O 1
ATOM 709 N N . ALA A 1 82 ? 21.881 -15.910 7.728 1.00 40.44 82 ALA A N 1
ATOM 710 C CA . ALA A 1 82 ? 22.009 -17.164 8.470 1.00 40.44 82 ALA A CA 1
ATOM 711 C C . ALA A 1 82 ? 23.107 -18.085 7.910 1.00 40.44 82 ALA A C 1
ATOM 713 O O . ALA A 1 82 ? 23.568 -18.970 8.631 1.00 40.44 82 ALA A O 1
ATOM 714 N N . ALA A 1 83 ? 23.512 -17.882 6.653 1.00 44.91 83 ALA A N 1
ATOM 715 C CA . ALA A 1 83 ? 24.581 -18.616 5.981 1.00 44.91 83 ALA A CA 1
ATOM 716 C C . ALA A 1 83 ? 25.973 -17.978 6.169 1.00 44.91 83 ALA A C 1
ATOM 718 O O . ALA A 1 83 ? 26.972 -18.611 5.830 1.00 44.91 83 ALA A O 1
ATOM 719 N N . GLY A 1 84 ? 26.055 -16.773 6.750 1.00 42.28 84 GLY A N 1
ATOM 720 C CA . GLY A 1 84 ? 27.317 -16.115 7.104 1.00 42.28 84 GLY A CA 1
ATOM 721 C C . GLY A 1 84 ? 28.087 -15.549 5.908 1.00 42.28 84 GLY A C 1
ATOM 722 O O . GLY A 1 84 ? 29.315 -15.520 5.934 1.00 42.28 84 GLY A O 1
ATOM 723 N N . THR A 1 85 ? 27.390 -15.151 4.845 1.00 42.56 85 THR A N 1
ATOM 724 C CA . THR A 1 85 ? 27.996 -14.503 3.676 1.00 42.56 85 THR A CA 1
ATOM 725 C C . THR A 1 85 ? 28.070 -12.992 3.877 1.00 42.56 85 THR A C 1
ATOM 727 O O . THR A 1 85 ? 27.027 -12.358 3.973 1.00 42.56 85 THR A O 1
ATOM 730 N N . ASP A 1 86 ? 29.293 -12.444 3.902 1.00 41.31 86 ASP A N 1
ATOM 731 C CA . ASP A 1 86 ? 29.588 -11.013 4.072 1.00 41.31 86 ASP A CA 1
ATOM 732 C C . ASP A 1 86 ? 28.889 -10.154 3.001 1.00 41.31 86 ASP A C 1
ATOM 734 O O . ASP A 1 86 ? 29.396 -9.967 1.889 1.00 41.31 86 ASP A O 1
ATOM 738 N N . THR A 1 87 ? 27.745 -9.571 3.357 1.00 41.50 87 THR A N 1
ATOM 739 C CA . THR A 1 87 ? 27.177 -8.411 2.665 1.00 41.50 87 THR A CA 1
ATOM 740 C C . THR A 1 87 ? 27.223 -7.231 3.631 1.00 41.50 87 THR A C 1
ATOM 742 O O . THR A 1 87 ? 26.405 -7.059 4.534 1.00 41.50 87 THR A O 1
ATOM 745 N N . LEU A 1 88 ? 28.288 -6.446 3.467 1.00 47.09 88 LEU A N 1
ATOM 746 C CA . LEU A 1 88 ? 28.707 -5.381 4.374 1.00 47.09 88 LEU A CA 1
ATOM 747 C C . LEU A 1 88 ? 27.551 -4.414 4.720 1.00 47.09 88 LEU A C 1
ATOM 749 O O . LEU A 1 88 ? 26.850 -3.920 3.841 1.00 47.09 88 LEU A O 1
ATOM 753 N N . ASP A 1 89 ? 27.417 -4.162 6.028 1.00 50.75 89 ASP A N 1
ATOM 754 C CA . ASP A 1 89 ? 26.447 -3.347 6.792 1.00 50.75 89 ASP A CA 1
ATOM 755 C C . ASP A 1 89 ? 25.070 -3.938 7.151 1.00 50.75 89 ASP A C 1
ATOM 757 O O . ASP A 1 89 ? 24.584 -3.662 8.255 1.00 50.75 89 ASP A O 1
ATOM 761 N N . ILE A 1 90 ? 24.454 -4.799 6.335 1.00 49.94 90 ILE A N 1
ATOM 762 C CA . ILE A 1 90 ? 23.131 -5.373 6.673 1.00 49.94 90 ILE A CA 1
ATOM 763 C C . ILE A 1 90 ? 23.252 -6.506 7.712 1.00 49.94 90 ILE A C 1
ATOM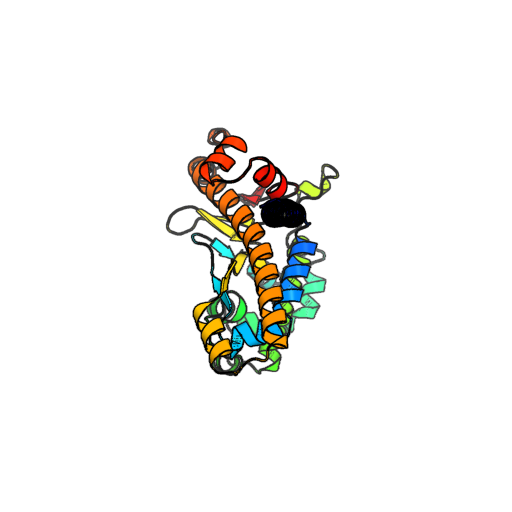 765 O O . ILE A 1 90 ? 22.408 -6.626 8.611 1.00 49.94 90 ILE A O 1
ATOM 769 N N . ASP A 1 91 ? 24.349 -7.265 7.654 1.00 50.44 91 ASP A N 1
ATOM 770 C CA . ASP A 1 91 ? 24.644 -8.383 8.557 1.00 50.44 91 ASP A CA 1
ATOM 771 C C . ASP A 1 91 ? 24.672 -7.956 10.035 1.00 50.44 91 ASP A C 1
ATOM 773 O O . ASP A 1 91 ? 24.137 -8.649 10.903 1.00 50.44 91 ASP A O 1
ATOM 777 N N . SER A 1 92 ? 25.219 -6.772 10.345 1.00 50.66 92 SER A N 1
ATOM 778 C CA . SER A 1 92 ? 25.290 -6.272 11.727 1.00 50.66 92 SER A CA 1
ATOM 779 C C . SER A 1 92 ? 23.912 -5.894 12.287 1.00 50.66 92 SER A C 1
ATOM 781 O O . SER A 1 92 ? 23.620 -6.158 13.455 1.00 50.66 92 SER A O 1
ATOM 783 N N . LEU A 1 93 ? 23.020 -5.352 11.452 1.00 51.50 93 LEU A N 1
ATOM 784 C CA . LEU A 1 93 ? 21.703 -4.879 11.872 1.00 51.50 93 LEU A CA 1
ATOM 785 C C . LEU A 1 93 ? 20.736 -6.049 12.079 1.00 51.50 93 LEU A C 1
ATOM 787 O O . LEU A 1 93 ? 20.035 -6.105 13.094 1.00 51.50 93 LEU A O 1
ATOM 791 N N . LEU A 1 94 ? 20.741 -7.021 11.163 1.00 56.00 94 LEU A N 1
ATOM 792 C CA . LEU A 1 94 ? 19.904 -8.215 11.273 1.00 56.00 94 LEU A CA 1
ATOM 793 C C . LEU A 1 94 ? 20.458 -9.228 12.287 1.00 56.00 94 LEU A C 1
ATOM 795 O O . LEU A 1 94 ? 19.671 -9.981 12.862 1.00 56.00 94 LEU A O 1
ATOM 799 N N . SER A 1 95 ? 21.749 -9.162 12.645 1.00 57.78 95 SER A N 1
ATOM 800 C CA . SER A 1 95 ? 22.289 -9.917 13.789 1.00 57.78 95 SER A CA 1
ATOM 801 C C . SER A 1 95 ? 21.588 -9.570 15.112 1.00 57.78 95 SER A C 1
ATOM 803 O O . SER A 1 95 ? 21.288 -10.468 15.901 1.00 57.78 95 SER A O 1
ATOM 805 N N . SER A 1 96 ? 21.216 -8.296 15.316 1.00 61.47 96 SER A N 1
ATOM 806 C CA . SER A 1 96 ? 20.455 -7.843 16.496 1.00 61.47 96 SER A CA 1
ATOM 807 C C . SER A 1 96 ? 18.997 -8.324 16.512 1.00 61.47 96 SER A C 1
ATOM 809 O O . SER A 1 96 ? 18.342 -8.289 17.553 1.00 61.47 96 SER A O 1
ATOM 811 N N . LYS A 1 97 ? 18.491 -8.785 15.360 1.00 71.56 97 LYS A N 1
ATOM 812 C CA . LYS A 1 97 ? 17.123 -9.287 15.151 1.00 71.56 97 LYS A CA 1
ATOM 813 C C . LYS A 1 97 ? 17.095 -10.797 14.896 1.00 71.56 97 LYS A C 1
ATOM 815 O O . LYS A 1 97 ? 16.059 -11.342 14.511 1.00 71.56 97 LYS A O 1
ATOM 820 N N . GLY A 1 98 ? 18.228 -11.478 15.089 1.00 70.62 98 GLY A N 1
ATOM 821 C CA . GLY A 1 98 ? 18.412 -12.877 14.712 1.00 70.62 98 GLY A CA 1
ATOM 822 C C . GLY A 1 98 ? 17.437 -13.835 15.397 1.00 70.62 98 GLY A C 1
ATOM 823 O O . GLY A 1 98 ? 17.110 -14.879 14.839 1.00 70.62 98 GLY A O 1
ATOM 824 N N . ASP A 1 99 ? 16.929 -13.487 16.575 1.00 80.31 99 ASP A N 1
ATOM 825 C CA . ASP A 1 99 ? 15.912 -14.268 17.270 1.00 80.31 99 ASP A CA 1
ATOM 826 C C . ASP A 1 99 ? 14.518 -14.128 16.636 1.00 80.31 99 ASP A C 1
ATOM 828 O O . ASP A 1 99 ? 13.872 -15.144 16.393 1.00 80.31 99 ASP A O 1
ATOM 832 N N . VAL A 1 100 ? 14.086 -12.921 16.255 1.00 83.00 100 VAL A N 1
ATOM 833 C CA . VAL A 1 100 ? 12.819 -12.716 15.521 1.00 83.00 100 VAL A CA 1
ATOM 834 C C . VAL A 1 100 ? 12.864 -13.380 14.143 1.00 83.00 100 VAL A C 1
ATOM 836 O O . VAL A 1 100 ? 11.893 -14.008 13.724 1.00 83.00 100 VAL A O 1
ATOM 839 N N . ILE A 1 101 ? 14.010 -13.333 13.459 1.00 78.00 101 ILE A N 1
ATOM 840 C CA . ILE A 1 101 ? 14.197 -14.031 12.177 1.00 78.00 101 ILE A CA 1
ATOM 841 C C . ILE A 1 101 ? 14.048 -15.550 12.353 1.00 78.00 101 ILE A C 1
ATOM 843 O O . ILE A 1 101 ? 13.423 -16.207 11.519 1.00 78.00 101 ILE A O 1
ATOM 847 N N . ARG A 1 102 ? 14.570 -16.128 13.444 1.00 81.38 102 ARG A N 1
ATOM 848 C CA . ARG A 1 102 ? 14.371 -17.557 13.753 1.00 81.38 102 ARG A CA 1
ATOM 849 C C . ARG A 1 102 ? 12.899 -17.892 13.980 1.00 81.38 102 ARG A C 1
ATOM 851 O O . ARG A 1 102 ? 12.473 -18.949 13.527 1.00 81.38 102 ARG A O 1
ATOM 858 N N . LEU A 1 103 ? 12.128 -17.006 14.612 1.00 86.44 103 LEU A N 1
ATOM 859 C CA . LEU A 1 103 ? 10.680 -17.187 14.769 1.00 86.44 103 LEU A CA 1
ATOM 860 C C . LEU A 1 103 ? 9.967 -17.182 13.414 1.00 86.44 103 LEU A C 1
ATOM 862 O O . LEU A 1 103 ? 9.193 -18.093 13.136 1.00 86.44 103 LEU A O 1
ATOM 866 N N . ILE A 1 104 ? 10.291 -16.231 12.531 1.00 83.69 104 ILE A N 1
ATOM 867 C CA . ILE A 1 104 ? 9.734 -16.177 11.167 1.00 83.69 104 ILE A CA 1
ATOM 868 C C . ILE A 1 104 ? 10.063 -17.463 10.390 1.00 83.69 104 ILE A C 1
ATOM 870 O O . ILE A 1 104 ? 9.202 -18.017 9.708 1.00 83.69 104 ILE A O 1
ATOM 874 N N . LYS A 1 105 ? 11.288 -17.989 10.531 1.00 80.88 105 LYS A N 1
ATOM 875 C CA . LYS A 1 105 ? 11.677 -19.275 9.930 1.00 80.88 105 LYS A CA 1
ATOM 876 C C . LYS A 1 105 ? 10.926 -20.461 10.539 1.00 80.88 105 LYS A C 1
ATOM 878 O O . LYS A 1 105 ? 10.524 -21.345 9.791 1.00 80.88 105 LYS A O 1
ATOM 883 N N . LYS A 1 106 ? 10.721 -20.475 11.864 1.00 86.25 106 LYS A N 1
ATOM 884 C CA . LYS A 1 106 ? 9.970 -21.522 12.580 1.00 86.25 106 LYS A CA 1
ATOM 885 C C . LYS A 1 106 ? 8.539 -21.629 12.050 1.00 86.25 106 LYS A C 1
ATOM 887 O O . LYS A 1 106 ? 8.089 -22.735 11.773 1.00 86.25 106 LYS A O 1
ATOM 892 N N . ILE A 1 107 ? 7.846 -20.499 11.895 1.00 88.50 107 ILE A N 1
ATOM 893 C CA . ILE A 1 107 ? 6.448 -20.491 11.434 1.00 88.50 107 ILE A CA 1
ATOM 894 C C . ILE A 1 107 ? 6.324 -20.758 9.931 1.00 88.50 107 ILE A C 1
ATOM 896 O O . ILE A 1 107 ? 5.287 -21.237 9.480 1.00 88.50 107 ILE A O 1
ATOM 900 N N . GLY A 1 108 ? 7.378 -20.480 9.161 1.00 83.38 108 GLY A N 1
ATOM 901 C CA . GLY A 1 108 ? 7.416 -20.666 7.716 1.00 83.38 108 GLY A CA 1
ATOM 902 C C . GLY A 1 108 ? 6.839 -19.487 6.926 1.00 83.38 108 GLY A C 1
ATOM 903 O O . GLY A 1 108 ? 6.074 -18.662 7.431 1.00 83.38 108 GLY A O 1
ATOM 904 N N . LEU A 1 109 ? 7.219 -19.418 5.647 1.00 81.00 109 LEU A N 1
ATOM 905 C CA . LEU A 1 109 ? 6.892 -18.308 4.750 1.00 81.00 109 LEU A CA 1
ATOM 906 C C . LEU A 1 109 ? 5.381 -18.107 4.571 1.00 81.00 109 LEU A C 1
ATOM 908 O O . LEU A 1 109 ? 4.907 -16.972 4.616 1.00 81.00 109 LEU A O 1
ATOM 912 N N . ASP A 1 110 ? 4.630 -19.192 4.390 1.00 84.62 110 ASP A N 1
ATOM 913 C CA . ASP A 1 110 ? 3.190 -19.120 4.137 1.00 84.62 110 ASP A CA 1
ATOM 914 C C . ASP A 1 110 ? 2.430 -18.578 5.349 1.00 84.62 110 ASP A C 1
ATOM 916 O O . ASP A 1 110 ? 1.603 -17.681 5.197 1.00 84.62 110 ASP A O 1
ATOM 920 N N . ASN A 1 111 ? 2.768 -19.032 6.560 1.00 88.44 111 ASN A N 1
ATOM 921 C CA . ASN A 1 111 ? 2.177 -18.512 7.794 1.00 88.44 111 ASN A CA 1
ATOM 922 C C . ASN A 1 111 ? 2.607 -17.068 8.055 1.00 88.44 111 ASN A C 1
ATOM 924 O O . ASN A 1 111 ? 1.777 -16.234 8.406 1.00 88.44 111 ASN A O 1
ATOM 928 N N . PHE A 1 112 ? 3.876 -16.725 7.816 1.00 87.56 112 PHE A N 1
ATOM 929 C CA . PHE A 1 112 ? 4.320 -15.336 7.919 1.00 87.56 112 PHE A CA 1
ATOM 930 C C . PHE A 1 112 ? 3.528 -14.419 6.974 1.00 87.56 112 PHE A C 1
ATOM 932 O O . PHE A 1 112 ? 3.009 -13.376 7.386 1.00 87.56 112 PHE A O 1
ATOM 939 N N . LYS A 1 113 ? 3.378 -14.830 5.707 1.00 86.19 113 LYS A N 1
ATOM 940 C CA . LYS A 1 113 ? 2.559 -14.108 4.731 1.00 86.19 113 LYS A CA 1
ATOM 941 C C . LYS A 1 113 ? 1.108 -14.027 5.195 1.00 86.19 113 LYS A C 1
ATOM 943 O O . LYS A 1 113 ? 0.548 -12.940 5.168 1.00 86.19 113 LYS A O 1
ATOM 948 N N . ARG A 1 114 ? 0.513 -15.130 5.644 1.00 87.25 114 ARG A N 1
ATOM 949 C CA . ARG A 1 114 ? -0.896 -15.206 6.044 1.00 87.25 114 ARG A CA 1
ATOM 950 C C . ARG A 1 114 ? -1.223 -14.363 7.273 1.00 87.25 114 ARG A C 1
ATOM 952 O O . ARG A 1 114 ? -2.228 -13.668 7.255 1.00 87.25 114 ARG A O 1
ATOM 959 N N . TYR A 1 115 ? -0.402 -14.403 8.319 1.00 88.12 115 TYR A N 1
ATOM 960 C CA . TYR A 1 115 ? -0.750 -13.792 9.607 1.00 88.12 115 TYR A CA 1
ATOM 961 C C . TYR A 1 115 ? -0.128 -12.420 9.841 1.00 88.12 115 TYR A C 1
ATOM 963 O O . TYR A 1 115 ? -0.685 -11.635 10.601 1.00 88.12 115 TYR A O 1
ATOM 971 N N . PHE A 1 116 ? 0.988 -12.096 9.183 1.00 86.75 116 PHE A N 1
ATOM 972 C CA . PHE A 1 116 ? 1.740 -10.878 9.492 1.00 86.75 116 PHE A CA 1
ATOM 973 C C . PHE A 1 116 ? 1.823 -9.892 8.318 1.00 86.75 116 PHE A C 1
ATOM 975 O O . PHE A 1 116 ? 1.738 -8.673 8.514 1.00 86.75 116 PHE A O 1
ATOM 982 N N . LEU A 1 117 ? 1.940 -10.380 7.076 1.00 85.75 117 LEU A N 1
ATOM 983 C CA . LEU A 1 117 ? 1.921 -9.505 5.893 1.00 85.75 117 LEU A CA 1
ATOM 984 C C . LEU A 1 117 ? 0.525 -9.300 5.314 1.00 85.75 117 LEU A C 1
ATOM 986 O O . LEU A 1 117 ? 0.186 -8.177 4.958 1.00 85.75 117 LEU A O 1
ATOM 990 N N . TYR A 1 118 ? -0.280 -10.352 5.229 1.00 85.06 118 TYR A N 1
ATOM 991 C CA . TYR A 1 118 ? -1.623 -10.353 4.648 1.00 85.06 118 TYR A CA 1
ATOM 992 C C . TYR A 1 118 ? -2.667 -10.863 5.646 1.00 85.06 118 TYR A C 1
ATOM 994 O O . TYR A 1 118 ? -3.440 -11.752 5.287 1.00 85.06 118 TYR A O 1
ATOM 1002 N N . PRO A 1 119 ? -2.694 -10.317 6.877 1.00 76.50 119 PRO A N 1
ATOM 1003 C CA . PRO A 1 119 ? -3.561 -10.817 7.932 1.00 76.50 119 PRO A CA 1
ATOM 1004 C C . PRO A 1 119 ? -5.018 -10.884 7.476 1.00 76.50 119 PRO A C 1
ATOM 1006 O O . PRO A 1 119 ? -5.600 -9.891 7.022 1.00 76.50 119 PRO A O 1
ATOM 1009 N N . GLU A 1 120 ? -5.601 -12.074 7.607 1.00 71.75 120 GLU A N 1
ATOM 1010 C CA . GLU A 1 120 ? -7.021 -12.292 7.364 1.00 71.75 120 GLU A CA 1
ATOM 1011 C C . GLU A 1 120 ? -7.856 -11.472 8.366 1.00 71.75 120 GLU A C 1
ATOM 1013 O O . GLU A 1 120 ? -7.508 -11.369 9.549 1.00 71.75 120 GLU A O 1
ATOM 1018 N N . PRO A 1 121 ? -8.974 -10.864 7.929 1.00 68.19 121 PRO A N 1
ATOM 1019 C CA . PRO A 1 121 ? -9.851 -10.141 8.835 1.00 68.19 121 PRO A CA 1
ATOM 1020 C C . PRO A 1 121 ? -10.327 -11.025 9.989 1.00 68.19 121 PRO A C 1
ATOM 1022 O O . PRO A 1 121 ? -10.756 -12.153 9.764 1.00 68.19 121 PRO A O 1
ATOM 1025 N N . ARG A 1 122 ? -10.388 -10.446 11.195 1.00 70.19 122 ARG A N 1
ATOM 1026 C CA . ARG A 1 122 ? -10.967 -11.058 12.409 1.00 70.19 122 ARG A CA 1
ATOM 1027 C C . ARG A 1 122 ? -10.171 -12.214 13.019 1.00 70.19 122 ARG A C 1
ATOM 1029 O O . ARG A 1 122 ? -10.661 -12.778 13.988 1.00 70.19 122 ARG A O 1
ATOM 1036 N N . VAL A 1 123 ? -8.976 -12.516 12.519 1.00 79.38 123 VAL A N 1
ATOM 1037 C CA . VAL A 1 123 ? -8.054 -13.405 13.233 1.00 79.38 123 VAL A CA 1
ATOM 1038 C C . VAL A 1 123 ? -7.463 -12.630 14.411 1.00 79.38 123 VAL A C 1
ATOM 1040 O O . VAL A 1 123 ? -6.888 -11.549 14.243 1.00 79.38 123 VAL A O 1
ATOM 1043 N N . SER A 1 124 ? -7.678 -13.142 15.617 1.00 83.19 124 SER A N 1
ATOM 1044 C CA . SER A 1 124 ? -7.162 -12.570 16.861 1.00 83.19 124 SER A CA 1
ATOM 1045 C C . SER A 1 124 ? -5.673 -12.875 17.043 1.00 83.19 124 SER A C 1
ATOM 1047 O O . SER A 1 124 ? -5.129 -13.789 16.428 1.00 83.19 124 SER A O 1
ATOM 1049 N N . ILE A 1 125 ? -4.989 -12.109 17.895 1.00 84.44 125 ILE A N 1
ATOM 1050 C CA . ILE A 1 125 ? -3.556 -12.327 18.165 1.00 84.44 125 ILE A CA 1
ATOM 1051 C C . ILE A 1 125 ? -3.368 -13.679 18.859 1.00 84.44 125 ILE A C 1
ATOM 1053 O O . ILE A 1 125 ? -2.390 -14.375 18.617 1.00 84.44 125 ILE A O 1
ATOM 1057 N N . GLU A 1 126 ? -4.333 -14.053 19.693 1.00 89.31 126 GLU A N 1
ATOM 1058 C CA . GLU A 1 126 ? -4.407 -15.324 20.397 1.00 89.31 126 GLU A CA 1
ATOM 1059 C C . GLU A 1 126 ? -4.540 -16.500 19.422 1.00 89.31 126 GLU A C 1
ATOM 1061 O O . GLU A 1 126 ? -3.848 -17.503 19.578 1.00 89.31 126 GLU A O 1
ATOM 1066 N N . GLU A 1 127 ? -5.363 -16.359 18.379 1.00 89.62 127 GLU A N 1
ATOM 1067 C CA . GLU A 1 127 ? -5.466 -17.353 17.304 1.00 89.62 127 GLU A CA 1
ATOM 1068 C C . GLU A 1 127 ? -4.166 -17.439 16.496 1.00 89.62 127 GLU A C 1
ATOM 1070 O O . GLU A 1 127 ? -3.692 -18.544 16.250 1.00 89.62 127 GLU A O 1
ATOM 1075 N N . VAL A 1 128 ? -3.537 -16.307 16.149 1.00 90.62 128 VAL A N 1
ATOM 1076 C CA . VAL A 1 128 ? -2.224 -16.310 15.471 1.00 90.62 128 VAL A CA 1
ATOM 1077 C C . VAL A 1 128 ? -1.173 -17.019 16.324 1.00 90.62 128 VAL A C 1
ATOM 1079 O O . VAL A 1 128 ? -0.449 -17.871 15.816 1.00 90.62 128 VAL A O 1
ATOM 1082 N N . ALA A 1 129 ? -1.094 -16.686 17.613 1.00 92.88 129 ALA A N 1
ATOM 1083 C CA . ALA A 1 129 ? -0.173 -17.294 18.566 1.00 92.88 129 ALA A CA 1
ATOM 1084 C C . ALA A 1 129 ? -0.369 -18.815 18.638 1.00 92.88 129 ALA A C 1
ATOM 1086 O O . ALA A 1 129 ? 0.594 -19.573 18.536 1.00 92.88 129 ALA A O 1
ATOM 1087 N N . GLN A 1 130 ? -1.622 -19.264 18.722 1.00 93.69 130 GLN A N 1
ATOM 1088 C CA . GLN A 1 130 ? -1.959 -20.682 18.748 1.00 93.69 130 GLN A CA 1
ATOM 1089 C C . GLN A 1 130 ? -1.622 -21.395 17.428 1.00 93.69 130 GLN A C 1
ATOM 1091 O O . GLN A 1 130 ? -1.011 -22.461 17.455 1.00 93.69 130 GLN A O 1
ATOM 1096 N N . GLU A 1 131 ? -2.008 -20.838 16.277 1.00 92.06 131 GLU A N 1
ATOM 1097 C CA . GLU A 1 131 ? -1.789 -21.466 14.965 1.00 92.06 131 GLU A CA 1
ATOM 1098 C C . GLU A 1 131 ? -0.307 -21.476 14.556 1.00 92.06 131 GLU A C 1
ATOM 1100 O O . GLU A 1 131 ? 0.129 -22.372 13.834 1.00 92.06 131 GLU A O 1
ATOM 1105 N N . CYS A 1 132 ? 0.477 -20.511 15.044 1.00 92.38 132 CYS A N 1
ATOM 1106 C CA . CYS A 1 132 ? 1.911 -20.410 14.781 1.00 92.38 132 CYS A CA 1
ATOM 1107 C C . CYS A 1 132 ? 2.802 -21.059 15.855 1.00 92.38 132 CYS A C 1
ATOM 1109 O O . CYS A 1 132 ? 4.021 -21.060 15.679 1.00 92.38 132 CYS A O 1
ATOM 1111 N N . ASP A 1 133 ? 2.239 -21.593 16.946 1.00 93.75 133 ASP A N 1
ATOM 1112 C CA . ASP A 1 133 ? 2.998 -22.070 18.117 1.00 93.75 133 ASP A CA 1
ATOM 1113 C C . ASP A 1 133 ? 3.989 -21.000 18.628 1.00 93.75 133 ASP A C 1
ATOM 1115 O O . ASP A 1 133 ? 5.204 -21.214 18.709 1.00 93.75 133 ASP A O 1
ATOM 1119 N N . LEU A 1 134 ? 3.459 -19.803 18.889 1.00 94.75 134 LEU A N 1
ATOM 1120 C CA . LEU A 1 134 ? 4.185 -18.630 19.376 1.00 94.75 134 LEU A CA 1
ATOM 1121 C C . LEU A 1 134 ? 3.567 -18.103 20.673 1.00 94.75 134 LEU A C 1
ATOM 1123 O O . LEU A 1 134 ? 2.356 -18.157 20.872 1.00 94.75 134 LEU A O 1
ATOM 1127 N N . GLU A 1 135 ? 4.386 -17.491 21.518 1.00 94.38 135 GLU A N 1
ATOM 1128 C CA . GLU A 1 135 ? 3.907 -16.673 22.633 1.00 94.38 135 GLU A CA 1
ATOM 1129 C C . GLU A 1 135 ? 3.339 -15.336 22.123 1.00 94.38 135 GLU A C 1
ATOM 1131 O O . GLU A 1 135 ? 3.811 -14.775 21.132 1.00 94.38 135 GLU A O 1
ATOM 1136 N N . LEU A 1 136 ? 2.382 -14.733 22.841 1.00 92.12 136 LEU A N 1
ATOM 1137 C CA . LEU A 1 136 ? 1.822 -13.421 22.455 1.00 92.12 136 LEU A CA 1
ATOM 1138 C C . LEU A 1 136 ? 2.906 -12.339 22.309 1.00 92.12 136 LEU A C 1
ATOM 1140 O O . LEU A 1 136 ? 2.839 -11.488 21.422 1.00 92.12 136 LEU A O 1
ATOM 1144 N N . ALA A 1 137 ? 3.935 -12.392 23.159 1.00 92.00 137 ALA A N 1
ATOM 1145 C CA . ALA A 1 137 ? 5.078 -11.492 23.073 1.00 92.00 137 ALA A CA 1
ATOM 1146 C C . ALA A 1 137 ? 5.893 -11.705 21.786 1.00 92.00 137 ALA A C 1
ATOM 1148 O O . ALA A 1 137 ? 6.420 -10.745 21.233 1.00 92.00 137 ALA A O 1
ATOM 1149 N N . GLU A 1 138 ? 5.994 -12.936 21.287 1.00 93.06 138 GLU A N 1
ATOM 1150 C CA . GLU A 1 138 ? 6.696 -13.253 20.041 1.00 93.06 138 GLU A CA 1
ATOM 1151 C C . GLU A 1 138 ? 5.937 -12.723 18.821 1.00 93.06 138 GLU A C 1
ATOM 1153 O O . GLU A 1 138 ? 6.555 -12.142 17.927 1.00 93.06 138 GLU A O 1
ATOM 1158 N N . VAL A 1 139 ? 4.604 -12.823 18.825 1.00 91.44 139 VAL A N 1
ATOM 1159 C CA . VAL A 1 139 ? 3.746 -12.240 17.780 1.00 91.44 139 VAL A CA 1
ATOM 1160 C C . VAL A 1 139 ? 3.948 -10.721 17.691 1.00 91.44 139 VAL A C 1
ATOM 1162 O O . VAL A 1 139 ? 4.237 -10.195 16.616 1.00 91.44 139 VAL A O 1
ATOM 1165 N N . GLU A 1 140 ? 3.906 -10.012 18.824 1.00 89.06 140 GLU A N 1
ATOM 1166 C CA . GLU A 1 140 ? 4.124 -8.555 18.870 1.00 89.06 140 GLU A CA 1
ATOM 1167 C C . GLU A 1 140 ? 5.546 -8.148 18.432 1.00 89.06 140 GLU A C 1
ATOM 1169 O O . GLU A 1 140 ? 5.752 -7.076 17.848 1.00 89.06 140 GLU A O 1
ATOM 1174 N N . ARG A 1 141 ? 6.551 -9.004 18.663 1.00 89.69 141 ARG A N 1
ATOM 1175 C CA . ARG A 1 141 ? 7.923 -8.771 18.184 1.00 89.69 141 ARG A CA 1
ATOM 1176 C C . ARG A 1 141 ? 8.040 -8.893 16.667 1.00 89.69 141 ARG A C 1
ATOM 1178 O O . ARG A 1 141 ? 8.740 -8.080 16.062 1.00 89.69 141 ARG A O 1
ATOM 1185 N N . ILE A 1 142 ? 7.358 -9.862 16.053 1.00 88.69 142 ILE A N 1
ATOM 1186 C CA . ILE A 1 142 ? 7.310 -9.993 14.588 1.00 88.69 142 ILE A CA 1
ATOM 1187 C C . ILE A 1 142 ? 6.580 -8.788 13.976 1.00 88.69 142 ILE A C 1
ATOM 1189 O O . ILE A 1 142 ? 7.093 -8.183 13.034 1.00 88.69 142 ILE A O 1
ATOM 1193 N N . ASP A 1 143 ? 5.446 -8.373 14.552 1.00 86.88 143 ASP A N 1
ATOM 1194 C CA . ASP A 1 143 ? 4.717 -7.166 14.128 1.00 86.88 143 ASP A CA 1
ATOM 1195 C C . ASP A 1 143 ? 5.608 -5.912 14.189 1.00 86.88 143 ASP A C 1
ATOM 1197 O O . ASP A 1 143 ? 5.644 -5.104 13.256 1.00 86.88 143 ASP A O 1
ATOM 1201 N N . SER A 1 144 ? 6.373 -5.768 15.274 1.00 87.00 144 SER A N 1
ATOM 1202 C CA . SER A 1 144 ? 7.306 -4.651 15.456 1.00 87.00 144 SER A CA 1
ATOM 1203 C C . SER A 1 144 ? 8.412 -4.642 14.398 1.00 87.00 144 SER A C 1
ATOM 1205 O O . SER A 1 144 ? 8.731 -3.579 13.863 1.00 87.00 144 SER A O 1
ATOM 1207 N N . LEU A 1 145 ? 8.952 -5.814 14.045 1.00 85.56 145 LEU A N 1
ATOM 1208 C CA . LEU A 1 145 ? 9.962 -5.939 12.993 1.00 85.56 145 LEU A CA 1
ATOM 1209 C C . LEU A 1 145 ? 9.412 -5.513 11.624 1.00 85.56 145 LEU A C 1
ATOM 1211 O O . LEU A 1 145 ? 10.110 -4.845 10.865 1.00 85.56 145 LEU A O 1
ATOM 1215 N N . ILE A 1 146 ? 8.159 -5.845 11.305 1.00 84.94 146 ILE A N 1
ATOM 1216 C CA . ILE A 1 146 ? 7.544 -5.441 10.029 1.00 84.94 146 ILE A CA 1
ATOM 1217 C C . ILE A 1 146 ? 7.356 -3.925 9.953 1.00 84.94 146 ILE A C 1
ATOM 1219 O O . ILE A 1 146 ? 7.555 -3.330 8.890 1.00 84.94 146 ILE A O 1
ATOM 1223 N N . ASN A 1 147 ? 6.992 -3.287 11.065 1.00 85.75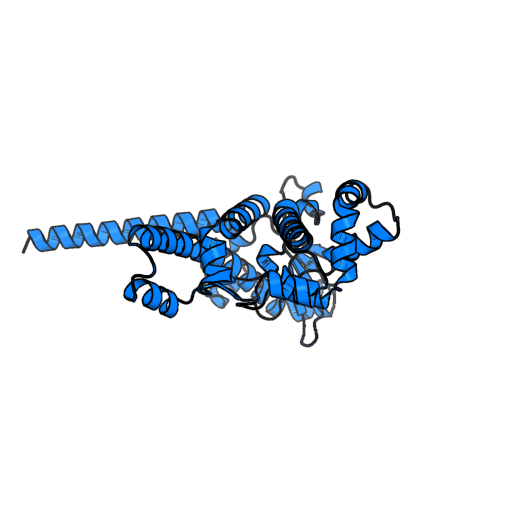 147 ASN A N 1
ATOM 1224 C CA . ASN A 1 147 ? 6.868 -1.832 11.135 1.00 85.75 147 ASN A CA 1
ATOM 1225 C C . ASN A 1 147 ? 8.225 -1.146 10.915 1.00 85.75 147 ASN A C 1
ATOM 1227 O O . ASN A 1 147 ? 8.326 -0.219 10.113 1.00 85.75 147 ASN A O 1
ATOM 1231 N N . GLU A 1 148 ? 9.278 -1.642 11.567 1.00 83.69 148 GLU A N 1
ATOM 1232 C CA . GLU A 1 148 ? 10.653 -1.166 11.376 1.00 83.69 148 GLU A CA 1
ATOM 1233 C C . GLU A 1 148 ? 11.112 -1.348 9.923 1.00 83.69 148 GLU A C 1
ATOM 1235 O O . GLU A 1 148 ? 11.569 -0.392 9.295 1.00 83.69 148 GLU A O 1
ATOM 1240 N N . PHE A 1 149 ? 10.888 -2.533 9.346 1.00 81.69 149 PHE A N 1
ATOM 1241 C CA . PHE A 1 149 ? 11.224 -2.818 7.951 1.00 81.69 149 PHE A CA 1
ATOM 1242 C C . PHE A 1 149 ? 10.441 -1.941 6.966 1.00 81.69 149 PHE A C 1
ATOM 1244 O O . PHE A 1 149 ? 10.970 -1.527 5.938 1.00 81.69 149 PHE A O 1
ATOM 1251 N N . SER A 1 150 ? 9.188 -1.607 7.284 1.00 84.94 150 SER A N 1
ATOM 1252 C CA . SER A 1 150 ? 8.393 -0.681 6.473 1.00 84.94 150 SER A CA 1
ATOM 1253 C C . SER A 1 150 ? 9.011 0.712 6.454 1.00 84.94 150 SER A C 1
ATOM 1255 O O . SER A 1 150 ? 9.187 1.283 5.377 1.00 84.94 150 SER A O 1
ATOM 1257 N N . ILE A 1 151 ? 9.378 1.242 7.625 1.00 83.44 151 ILE A N 1
ATOM 1258 C CA . ILE A 1 151 ? 10.001 2.564 7.756 1.00 83.44 151 ILE A CA 1
ATOM 1259 C C . ILE A 1 151 ? 11.355 2.600 7.043 1.00 83.44 151 ILE A C 1
ATOM 1261 O O . ILE A 1 151 ? 11.612 3.516 6.270 1.00 83.44 151 ILE A O 1
ATOM 1265 N N . MET A 1 152 ? 12.190 1.585 7.259 1.00 81.25 152 MET A N 1
ATOM 1266 C CA . MET A 1 152 ? 13.562 1.523 6.748 1.00 81.25 152 MET A CA 1
ATOM 1267 C C . MET A 1 152 ? 13.677 0.796 5.400 1.00 81.25 152 MET A C 1
ATOM 1269 O O . MET A 1 152 ? 14.759 0.353 5.023 1.00 81.25 152 MET A O 1
ATOM 1273 N N . SER A 1 153 ? 12.580 0.665 4.650 1.00 80.50 153 SER A N 1
ATOM 1274 C CA . SER A 1 153 ? 12.558 -0.105 3.397 1.00 80.50 153 SER A CA 1
ATOM 1275 C C . SER A 1 153 ? 13.590 0.375 2.370 1.00 80.50 153 SER A C 1
ATOM 1277 O O . SER A 1 153 ? 14.194 -0.456 1.698 1.00 80.50 153 SER A O 1
ATOM 1279 N N . GLU A 1 154 ? 13.854 1.682 2.295 1.00 77.06 154 GLU A N 1
ATOM 1280 C CA . GLU A 1 154 ? 14.881 2.262 1.414 1.00 77.06 154 GLU A CA 1
ATOM 1281 C C . GLU A 1 154 ? 16.312 1.921 1.855 1.00 77.06 154 GLU A C 1
ATOM 1283 O O . GLU A 1 154 ? 17.193 1.772 1.015 1.00 77.06 154 GLU A O 1
ATOM 1288 N N . PHE A 1 155 ? 16.542 1.750 3.161 1.00 75.88 155 PHE A N 1
ATOM 1289 C CA . PHE A 1 155 ? 17.837 1.329 3.700 1.00 75.88 155 PHE A CA 1
ATOM 1290 C C . PHE A 1 155 ? 18.107 -0.149 3.406 1.00 75.88 155 PHE A C 1
ATOM 1292 O O . PHE A 1 155 ? 19.217 -0.516 3.035 1.00 75.88 155 PHE A O 1
ATOM 1299 N N . TYR A 1 156 ? 17.080 -0.996 3.522 1.00 73.12 156 TYR A N 1
ATOM 1300 C CA . TYR A 1 156 ? 17.185 -2.418 3.182 1.00 73.12 156 TYR A CA 1
ATOM 1301 C C . TYR A 1 156 ? 17.207 -2.682 1.674 1.00 73.12 156 TYR A C 1
ATOM 1303 O O . TYR A 1 156 ? 17.652 -3.741 1.240 1.00 73.12 156 TYR A O 1
ATOM 1311 N N . ASN A 1 157 ? 16.728 -1.731 0.870 1.00 77.06 157 ASN A N 1
ATOM 1312 C CA . ASN A 1 157 ? 16.674 -1.841 -0.582 1.00 77.06 157 ASN A CA 1
ATOM 1313 C C . ASN A 1 157 ? 17.252 -0.577 -1.233 1.00 77.06 157 ASN A C 1
ATOM 1315 O O . ASN A 1 157 ? 16.515 0.158 -1.901 1.00 77.06 157 ASN A O 1
ATOM 1319 N N . PRO A 1 158 ? 18.559 -0.307 -1.056 1.00 80.75 158 PRO A N 1
ATOM 1320 C CA . PRO A 1 158 ? 19.162 0.906 -1.581 1.00 80.75 158 PRO A CA 1
ATOM 1321 C C . PRO A 1 158 ? 19.048 0.953 -3.109 1.00 80.75 158 PRO A C 1
ATOM 1323 O O . PRO A 1 158 ? 19.155 -0.065 -3.812 1.00 80.75 158 PRO A O 1
ATOM 1326 N N . SER A 1 159 ? 18.811 2.156 -3.629 1.00 81.44 159 SER A N 1
ATOM 1327 C CA . SER A 1 159 ? 18.848 2.419 -5.064 1.00 81.44 159 SER A CA 1
ATOM 1328 C C . SER A 1 159 ? 20.290 2.585 -5.525 1.00 81.44 159 SER A C 1
ATOM 1330 O O . SER A 1 159 ? 21.025 3.417 -4.991 1.00 81.44 159 SER A O 1
ATOM 1332 N N . VAL A 1 160 ? 20.679 1.847 -6.565 1.00 82.50 160 VAL A N 1
ATOM 1333 C CA . VAL A 1 160 ? 22.001 2.012 -7.194 1.00 82.50 160 VAL A CA 1
ATOM 1334 C C . VAL A 1 160 ? 22.083 3.294 -8.029 1.00 82.50 160 VAL A C 1
ATOM 1336 O O . VAL A 1 160 ? 23.170 3.746 -8.369 1.00 82.50 160 VAL A O 1
ATOM 1339 N N . LEU A 1 161 ? 20.940 3.916 -8.341 1.00 80.25 161 LEU A N 1
ATOM 1340 C CA . LEU A 1 161 ? 20.866 5.148 -9.131 1.00 80.25 161 LEU A CA 1
ATOM 1341 C C . LEU A 1 161 ? 21.176 6.400 -8.292 1.00 80.25 161 LEU A C 1
ATOM 1343 O O . LEU A 1 161 ? 21.583 7.427 -8.840 1.00 80.25 161 LEU A O 1
ATOM 1347 N N . SER A 1 162 ? 21.022 6.317 -6.965 1.00 71.44 162 SER A N 1
ATOM 1348 C CA . SER A 1 162 ? 21.249 7.434 -6.035 1.00 71.44 162 SER A CA 1
ATOM 1349 C C . SER A 1 162 ? 22.718 7.867 -5.941 1.00 71.44 162 SER A C 1
ATOM 1351 O O . SER A 1 162 ? 22.995 9.017 -5.600 1.00 71.44 162 SER A O 1
ATOM 1353 N N . SER A 1 163 ? 23.671 6.988 -6.268 1.00 61.00 163 SER A N 1
ATOM 1354 C CA . SER A 1 163 ? 25.108 7.296 -6.212 1.00 61.00 163 SER A CA 1
ATOM 1355 C C . SER A 1 163 ? 25.627 8.117 -7.395 1.00 61.00 163 SER A C 1
ATOM 1357 O O . SER A 1 163 ? 26.697 8.709 -7.286 1.00 61.00 163 SER A O 1
ATOM 1359 N N . GLU A 1 164 ? 24.904 8.180 -8.516 1.00 55.25 164 GLU A N 1
ATOM 1360 C CA . GLU A 1 164 ? 25.485 8.680 -9.771 1.00 55.25 164 GLU A CA 1
ATOM 1361 C C . GLU A 1 164 ? 25.144 10.145 -10.111 1.00 55.25 164 GLU A C 1
ATOM 1363 O O . GLU A 1 164 ? 25.899 10.778 -10.844 1.00 55.25 164 GLU A O 1
ATOM 1368 N N . HIS A 1 165 ? 24.049 10.725 -9.590 1.00 54.75 165 HIS A N 1
ATOM 1369 C CA . HIS A 1 165 ? 23.519 11.992 -10.142 1.00 54.75 165 HIS A CA 1
ATOM 1370 C C . HIS A 1 165 ? 22.993 13.022 -9.123 1.00 54.75 165 HIS A C 1
ATOM 1372 O O . HIS A 1 165 ? 22.368 14.006 -9.517 1.00 54.75 165 HIS A O 1
ATOM 1378 N N . GLY A 1 166 ? 23.202 12.824 -7.815 1.00 67.50 166 GLY A N 1
ATOM 1379 C CA . GLY A 1 166 ? 22.706 13.747 -6.776 1.00 67.50 166 GLY A CA 1
ATOM 1380 C C . GLY A 1 166 ? 21.174 13.808 -6.643 1.00 67.50 166 GLY A C 1
ATOM 1381 O O . GLY A 1 166 ? 20.655 14.601 -5.860 1.00 67.50 166 GLY A O 1
ATOM 1382 N N . ILE A 1 167 ? 20.452 12.969 -7.392 1.00 73.50 167 ILE A N 1
ATOM 1383 C CA . ILE A 1 167 ? 19.016 12.727 -7.253 1.00 73.50 167 ILE A CA 1
ATOM 1384 C C . ILE A 1 167 ? 18.852 11.470 -6.406 1.00 73.50 167 ILE A C 1
ATOM 1386 O O . ILE A 1 167 ? 19.400 10.423 -6.739 1.00 73.50 167 ILE A O 1
ATOM 1390 N N . HIS A 1 168 ? 18.087 11.580 -5.325 1.00 82.50 168 HIS A N 1
ATOM 1391 C CA . HIS A 1 168 ? 17.747 10.444 -4.481 1.00 82.50 168 HIS A CA 1
ATOM 1392 C C . HIS A 1 168 ? 16.603 9.644 -5.113 1.00 82.50 168 HIS A C 1
ATOM 1394 O O . HIS A 1 168 ? 15.509 10.182 -5.310 1.00 82.50 168 HIS A O 1
ATOM 1400 N N . TYR A 1 169 ? 16.855 8.373 -5.422 1.00 86.75 169 TYR A N 1
ATOM 1401 C CA . TYR A 1 169 ? 15.855 7.429 -5.907 1.00 86.75 169 TYR A CA 1
ATOM 1402 C C . TYR A 1 169 ? 15.475 6.426 -4.819 1.00 86.75 169 TYR A C 1
ATOM 1404 O O . TYR A 1 169 ? 16.332 5.840 -4.159 1.00 86.75 169 TYR A O 1
ATOM 1412 N N . SER A 1 170 ? 14.172 6.197 -4.683 1.00 89.81 170 SER A N 1
ATOM 1413 C CA . SER A 1 170 ? 13.589 5.151 -3.851 1.00 89.81 170 SER A CA 1
ATOM 1414 C C . SER A 1 170 ? 13.192 3.974 -4.740 1.00 89.81 170 SER A C 1
ATOM 1416 O O . SER A 1 170 ? 12.269 4.088 -5.555 1.00 89.81 170 SER A O 1
ATOM 1418 N N . LYS A 1 171 ? 13.853 2.826 -4.578 1.00 91.00 171 LYS A N 1
ATOM 1419 C CA . LYS A 1 171 ? 13.457 1.590 -5.261 1.00 91.00 171 LYS A CA 1
ATOM 1420 C C . LYS A 1 171 ? 12.164 1.075 -4.637 1.00 91.00 171 LYS A C 1
ATOM 1422 O O . LYS A 1 171 ? 12.156 0.650 -3.485 1.00 91.00 171 LYS A O 1
ATOM 1427 N N . VAL A 1 172 ? 11.052 1.144 -5.370 1.00 93.38 172 VAL A N 1
ATOM 1428 C CA . VAL A 1 172 ? 9.718 0.882 -4.790 1.00 93.38 172 VAL A CA 1
ATOM 1429 C C . VAL A 1 172 ? 9.216 -0.543 -4.995 1.00 93.38 172 VAL A C 1
ATOM 1431 O O . VAL A 1 172 ? 8.457 -1.058 -4.168 1.00 93.38 172 VAL A O 1
ATOM 1434 N N . ALA A 1 173 ? 9.621 -1.190 -6.086 1.00 95.00 173 ALA A N 1
ATOM 1435 C CA . ALA A 1 173 ? 9.207 -2.548 -6.415 1.00 95.00 173 ALA A CA 1
ATOM 1436 C C . ALA A 1 173 ? 10.186 -3.228 -7.381 1.00 95.00 173 ALA A C 1
ATOM 1438 O O . ALA A 1 173 ? 10.891 -2.561 -8.141 1.00 95.00 173 ALA A O 1
ATOM 1439 N N . SER A 1 174 ? 10.166 -4.556 -7.384 1.00 94.56 174 SER A N 1
ATOM 1440 C CA . SER A 1 174 ? 10.679 -5.409 -8.452 1.00 94.56 174 SER A CA 1
ATOM 1441 C C . SER A 1 174 ? 9.536 -5.858 -9.366 1.00 94.56 174 SER A C 1
ATOM 1443 O O . SER A 1 174 ? 8.389 -6.012 -8.939 1.00 94.56 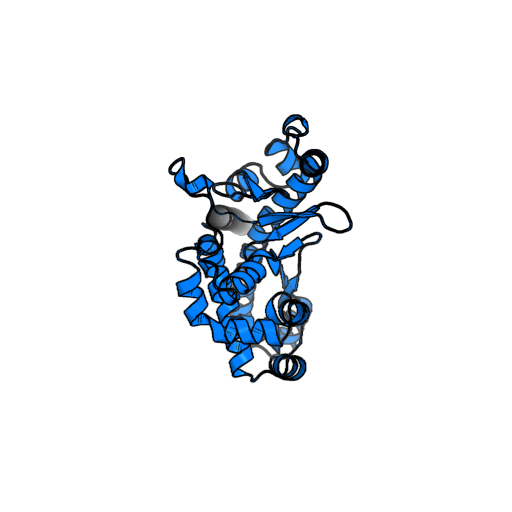174 SER A O 1
ATOM 1445 N N . ILE A 1 175 ? 9.830 -6.057 -10.648 1.00 95.50 175 ILE A N 1
ATOM 1446 C CA . ILE A 1 175 ? 8.924 -6.722 -11.584 1.00 95.50 175 ILE A CA 1
ATOM 1447 C C . ILE A 1 175 ? 9.336 -8.183 -11.670 1.00 95.50 175 ILE A C 1
ATOM 1449 O O . ILE A 1 175 ? 10.457 -8.493 -12.058 1.00 95.50 175 ILE A O 1
ATOM 1453 N N . GLU A 1 176 ? 8.422 -9.087 -11.339 1.00 92.81 176 GLU A N 1
ATOM 1454 C CA . GLU A 1 176 ? 8.705 -10.520 -11.265 1.00 92.81 176 GLU A CA 1
ATOM 1455 C C . GLU A 1 176 ? 7.791 -11.312 -12.194 1.00 92.81 176 GLU A C 1
ATOM 1457 O O . GLU A 1 176 ? 6.695 -10.875 -12.551 1.00 92.81 176 GLU A O 1
ATOM 1462 N N . ARG A 1 177 ? 8.245 -12.493 -12.619 1.00 91.25 177 ARG A N 1
ATOM 1463 C CA . ARG A 1 177 ? 7.434 -13.396 -13.437 1.00 91.25 177 ARG A CA 1
ATOM 1464 C C . ARG A 1 177 ? 6.506 -14.200 -12.525 1.00 91.25 177 ARG A C 1
ATOM 1466 O O . ARG A 1 177 ? 6.968 -15.003 -11.724 1.00 91.25 177 ARG A O 1
ATOM 1473 N N . GLY A 1 178 ? 5.203 -13.986 -12.667 1.00 87.44 178 GLY A N 1
ATOM 1474 C CA . GLY A 1 178 ? 4.151 -14.781 -12.042 1.00 87.44 178 GLY A CA 1
ATOM 1475 C C . GLY A 1 178 ? 3.587 -15.857 -12.977 1.00 87.44 178 GLY A C 1
ATOM 1476 O O . GLY A 1 178 ? 4.080 -16.073 -14.085 1.00 87.44 178 GLY A O 1
ATOM 1477 N N . ALA A 1 179 ? 2.517 -16.521 -12.530 1.00 84.50 179 ALA A N 1
ATOM 1478 C CA . ALA A 1 179 ? 1.865 -17.601 -13.278 1.00 84.50 179 ALA A CA 1
ATOM 1479 C C . ALA A 1 179 ? 1.196 -17.125 -14.584 1.00 84.50 179 ALA A C 1
ATOM 1481 O O . ALA A 1 179 ? 1.262 -17.812 -15.598 1.00 84.50 179 ALA A O 1
ATOM 1482 N N . GLU A 1 180 ? 0.586 -15.935 -14.572 1.00 85.06 180 GLU A N 1
ATOM 1483 C CA . GLU A 1 180 ? -0.169 -15.363 -15.702 1.00 85.06 180 GLU A CA 1
ATOM 1484 C C . GLU A 1 180 ? 0.436 -14.031 -16.187 1.00 85.06 180 GLU A C 1
ATOM 1486 O O . GLU A 1 180 ? -0.260 -13.030 -16.390 1.00 85.06 180 GLU A O 1
ATOM 1491 N N . GLY A 1 181 ? 1.763 -13.999 -16.332 1.00 90.81 181 GLY A N 1
ATOM 1492 C CA . GLY A 1 181 ? 2.519 -12.830 -16.791 1.00 90.81 181 GLY A CA 1
ATOM 1493 C C . GLY A 1 181 ? 3.365 -12.212 -15.683 1.00 90.81 181 GLY A C 1
ATOM 1494 O O . GLY A 1 181 ? 3.845 -12.919 -14.804 1.00 90.81 181 GLY A O 1
ATOM 1495 N N . PHE A 1 182 ? 3.578 -10.899 -15.727 1.00 94.56 182 PHE A N 1
ATOM 1496 C CA . PHE A 1 182 ? 4.376 -10.205 -14.714 1.00 94.56 182 PHE A CA 1
ATOM 1497 C C . PHE A 1 182 ? 3.527 -9.715 -13.542 1.00 94.56 182 PHE A C 1
ATOM 1499 O O . PHE A 1 182 ? 2.369 -9.322 -13.711 1.00 94.56 182 PHE A O 1
ATOM 1506 N N . ILE A 1 183 ? 4.137 -9.712 -12.363 1.00 95.25 183 ILE A N 1
ATOM 1507 C CA . ILE A 1 183 ? 3.589 -9.172 -11.122 1.00 95.25 183 ILE A CA 1
ATOM 1508 C C . ILE A 1 183 ? 4.497 -8.064 -10.586 1.00 95.25 183 ILE A C 1
ATOM 1510 O O . ILE A 1 183 ? 5.683 -8.000 -10.910 1.00 95.25 183 ILE A O 1
ATOM 1514 N N . ILE A 1 184 ? 3.920 -7.187 -9.769 1.00 96.44 184 ILE A N 1
ATOM 1515 C CA . ILE A 1 184 ? 4.655 -6.151 -9.040 1.00 96.44 184 ILE A CA 1
ATOM 1516 C C . ILE A 1 184 ? 4.968 -6.691 -7.647 1.00 96.44 184 ILE A C 1
ATOM 1518 O O . ILE A 1 184 ? 4.055 -6.913 -6.850 1.00 96.44 184 ILE A O 1
ATOM 1522 N N . SER A 1 185 ? 6.244 -6.870 -7.345 1.00 94.50 185 SER A N 1
ATOM 1523 C CA . SER A 1 185 ? 6.722 -7.333 -6.046 1.00 94.50 185 SER A CA 1
ATOM 1524 C C . SER A 1 185 ? 7.252 -6.141 -5.249 1.00 94.50 185 SER A C 1
ATOM 1526 O O . SER A 1 185 ? 8.316 -5.596 -5.526 1.00 94.50 185 SER A O 1
ATOM 1528 N N . TYR A 1 186 ? 6.475 -5.666 -4.276 1.00 94.19 186 TYR A N 1
ATOM 1529 C CA . TYR A 1 186 ? 6.827 -4.472 -3.505 1.00 94.19 186 TYR A CA 1
ATOM 1530 C C . TYR A 1 186 ? 7.972 -4.731 -2.532 1.00 94.19 186 TYR A C 1
ATOM 1532 O O . TYR A 1 186 ? 8.033 -5.782 -1.897 1.00 94.19 186 TYR A O 1
ATOM 1540 N N . LEU A 1 187 ? 8.819 -3.717 -2.349 1.00 89.38 187 LEU A N 1
ATOM 1541 C CA . LEU A 1 187 ? 9.947 -3.759 -1.412 1.00 89.38 187 LEU A CA 1
ATOM 1542 C C . LEU A 1 187 ? 9.587 -3.223 -0.016 1.00 89.38 187 LEU A C 1
ATOM 1544 O O . LEU A 1 187 ? 10.332 -3.418 0.939 1.00 89.38 187 LEU A O 1
ATOM 1548 N N . SER A 1 188 ? 8.415 -2.594 0.126 1.00 89.12 188 SER A N 1
ATOM 1549 C CA . SER A 1 188 ? 7.856 -2.153 1.410 1.00 89.12 188 SER A CA 1
ATOM 1550 C C . SER A 1 188 ? 6.599 -2.964 1.771 1.00 89.12 188 SER A C 1
ATOM 1552 O O . SER A 1 188 ? 5.671 -3.040 0.952 1.00 89.12 188 SER A O 1
ATOM 1554 N N . PRO A 1 189 ? 6.500 -3.512 3.003 1.00 88.81 189 PRO A N 1
ATOM 1555 C CA . PRO A 1 189 ? 5.298 -4.188 3.491 1.00 88.81 189 PRO A CA 1
ATOM 1556 C C . PRO A 1 189 ? 4.049 -3.303 3.442 1.00 88.81 189 PRO A C 1
ATOM 1558 O O . PRO A 1 189 ? 2.953 -3.803 3.185 1.00 88.81 189 PRO A O 1
ATOM 1561 N N . SER A 1 190 ? 4.206 -1.985 3.622 1.00 89.81 190 SER A N 1
ATOM 1562 C CA . SER A 1 190 ? 3.104 -1.020 3.536 1.00 89.81 190 SER A CA 1
ATOM 1563 C C . SER A 1 190 ? 2.392 -1.087 2.181 1.00 89.81 190 SER A C 1
ATOM 1565 O O . SER A 1 190 ? 1.160 -1.131 2.134 1.00 89.81 190 SER A O 1
ATOM 1567 N N . TYR A 1 191 ? 3.136 -1.136 1.071 1.00 91.88 191 TYR A N 1
ATOM 1568 C CA . TYR A 1 191 ? 2.528 -1.286 -0.255 1.00 91.88 191 TYR A CA 1
ATOM 1569 C C . TYR A 1 191 ? 2.044 -2.711 -0.511 1.00 91.88 191 TYR A C 1
ATOM 1571 O O . TYR A 1 191 ? 0.965 -2.878 -1.078 1.00 91.88 191 TYR A O 1
ATOM 1579 N N . ALA A 1 192 ? 2.781 -3.727 -0.053 1.00 92.44 192 ALA A N 1
ATOM 1580 C CA . ALA A 1 192 ? 2.392 -5.123 -0.241 1.00 92.44 192 ALA A CA 1
ATOM 1581 C C . ALA A 1 192 ? 1.037 -5.459 0.407 1.00 92.44 192 ALA A C 1
ATOM 1583 O O . ALA A 1 192 ? 0.221 -6.155 -0.198 1.00 92.44 192 ALA A O 1
ATOM 1584 N N . ARG A 1 193 ? 0.761 -4.913 1.601 1.00 91.75 193 ARG A N 1
ATOM 1585 C CA . ARG A 1 193 ? -0.547 -4.991 2.288 1.00 91.75 193 ARG A CA 1
ATOM 1586 C C . ARG A 1 193 ? -1.696 -4.390 1.469 1.00 91.75 193 ARG A C 1
ATOM 1588 O O . ARG A 1 193 ? -2.858 -4.733 1.678 1.00 91.75 193 ARG A O 1
ATOM 1595 N N . GLY A 1 194 ? -1.379 -3.513 0.521 1.00 94.06 194 GLY A N 1
ATOM 1596 C CA . GLY A 1 194 ? -2.333 -2.851 -0.352 1.00 94.06 194 GLY A CA 1
ATOM 1597 C C . GLY A 1 194 ? -3.033 -1.666 0.312 1.00 94.06 194 GLY A C 1
ATOM 1598 O O . GLY A 1 194 ? -2.437 -0.907 1.083 1.00 94.06 194 GLY A O 1
ATOM 1599 N N . ARG A 1 195 ? -4.307 -1.481 -0.037 1.00 95.50 195 ARG A N 1
ATOM 1600 C CA . ARG A 1 195 ? -5.148 -0.370 0.433 1.00 95.50 195 ARG A CA 1
ATOM 1601 C C . ARG A 1 195 ? -5.959 -0.749 1.664 1.00 95.50 195 ARG A C 1
ATOM 1603 O O . ARG A 1 195 ? -6.216 -1.919 1.919 1.00 95.50 195 ARG A O 1
ATOM 1610 N N . TYR A 1 196 ? -6.459 0.258 2.364 1.00 95.81 196 TYR A N 1
ATOM 1611 C CA . TYR A 1 196 ? -7.488 0.083 3.381 1.00 95.81 196 TYR A CA 1
ATOM 1612 C C . TYR A 1 196 ? -8.871 0.008 2.729 1.00 95.81 196 TYR A C 1
ATOM 1614 O O . TYR A 1 196 ? -9.255 0.892 1.958 1.00 95.81 196 TYR A O 1
ATOM 1622 N N . SER A 1 197 ? -9.635 -1.019 3.073 1.00 95.12 197 SER A N 1
ATOM 1623 C CA . SER A 1 197 ? -11.081 -1.076 2.878 1.00 95.12 197 SER A CA 1
ATOM 1624 C C . SER A 1 197 ? -11.769 -0.696 4.188 1.00 95.12 197 SER A C 1
ATOM 1626 O O . SER A 1 197 ? -11.325 -1.115 5.257 1.00 95.12 197 SER A O 1
ATOM 1628 N N . ILE A 1 198 ? -12.814 0.131 4.109 1.00 95.69 198 ILE A N 1
ATOM 1629 C CA . ILE A 1 198 ? -13.558 0.633 5.270 1.00 95.69 198 ILE A CA 1
ATOM 1630 C C . ILE A 1 198 ? -15.017 0.203 5.128 1.00 95.69 198 ILE A C 1
ATOM 1632 O O . ILE A 1 198 ? -15.696 0.596 4.177 1.00 95.69 198 ILE A O 1
ATOM 1636 N N . ASP A 1 199 ? -15.507 -0.568 6.092 1.00 95.12 199 ASP A N 1
ATOM 1637 C CA . ASP A 1 199 ? -16.908 -0.959 6.197 1.00 95.12 199 ASP A CA 1
ATOM 1638 C C . ASP A 1 199 ? -17.730 0.168 6.846 1.00 95.12 199 ASP A C 1
ATOM 1640 O O . ASP A 1 199 ? -17.921 0.244 8.065 1.00 95.12 199 ASP A O 1
ATOM 1644 N N . TYR A 1 200 ? -18.205 1.092 6.007 1.00 95.06 200 TYR A N 1
ATOM 1645 C CA . TYR A 1 200 ? -19.045 2.204 6.456 1.00 95.06 200 TYR A CA 1
ATOM 1646 C C . TYR A 1 200 ? -20.413 1.746 6.979 1.00 95.06 200 TYR A C 1
ATOM 1648 O O . TYR A 1 200 ? -20.996 2.459 7.796 1.00 95.06 200 TYR A O 1
ATOM 1656 N N . ALA A 1 201 ? -20.925 0.591 6.533 1.00 95.19 201 ALA A N 1
ATOM 1657 C CA . ALA A 1 201 ? -22.200 0.063 7.011 1.00 95.19 201 ALA A CA 1
ATOM 1658 C C . ALA A 1 201 ? -22.062 -0.387 8.469 1.00 95.19 201 ALA A C 1
ATOM 1660 O O . ALA A 1 201 ? -22.792 0.096 9.332 1.00 95.19 201 ALA A O 1
ATOM 1661 N N . ARG A 1 202 ? -21.032 -1.184 8.770 1.00 93.25 202 ARG A N 1
ATOM 1662 C CA . ARG A 1 202 ? -20.717 -1.608 10.139 1.00 93.25 202 ARG A CA 1
ATOM 1663 C C . ARG A 1 202 ? -20.390 -0.435 11.064 1.00 93.25 202 ARG A C 1
ATOM 1665 O O . ARG A 1 202 ? -20.810 -0.410 12.220 1.00 93.25 202 ARG A O 1
ATOM 1672 N N . PHE A 1 203 ? -19.666 0.569 10.567 1.00 95.44 203 PHE A N 1
ATOM 1673 C CA . PHE A 1 203 ? -19.432 1.803 11.323 1.00 95.44 203 PHE A CA 1
ATOM 1674 C C . PHE A 1 203 ? -20.744 2.511 11.697 1.00 95.44 203 PHE A C 1
ATOM 1676 O O . PHE A 1 203 ? -20.899 2.984 12.826 1.00 95.44 203 PHE A O 1
ATOM 1683 N N . GLU A 1 204 ? -21.695 2.577 10.767 1.00 94.62 204 GLU A N 1
ATOM 1684 C CA . GLU A 1 204 ? -22.991 3.207 10.998 1.00 94.62 204 GLU A CA 1
ATOM 1685 C C . GLU A 1 204 ? -23.857 2.399 11.980 1.00 94.62 204 GLU A C 1
ATOM 1687 O O . GLU A 1 204 ? -24.492 2.994 12.850 1.00 94.62 204 GLU A O 1
ATOM 1692 N N . GLU A 1 205 ? -23.806 1.066 11.935 1.00 94.31 205 GLU A N 1
ATOM 1693 C CA . GLU A 1 205 ? -24.456 0.184 12.917 1.00 94.31 205 GLU A CA 1
ATOM 1694 C C . GLU A 1 205 ? -23.943 0.428 14.346 1.00 94.31 205 GLU A C 1
ATOM 1696 O O . GLU A 1 205 ? -24.739 0.617 15.271 1.00 94.31 205 GLU A O 1
ATOM 1701 N N . LEU A 1 206 ? -22.619 0.503 14.544 1.00 92.12 206 LEU A N 1
ATOM 1702 C CA . LEU A 1 206 ? -22.028 0.816 15.855 1.00 92.12 206 LEU A CA 1
ATOM 1703 C C . LEU A 1 206 ? -22.405 2.220 16.341 1.00 92.12 206 LEU A C 1
ATOM 1705 O O . LEU A 1 206 ? -22.614 2.444 17.536 1.00 92.12 206 LEU A O 1
ATOM 1709 N N . ARG A 1 207 ? -22.512 3.175 15.413 1.00 93.50 207 ARG A N 1
ATOM 1710 C CA . ARG A 1 207 ? -22.947 4.539 15.722 1.00 93.50 207 ARG A CA 1
ATOM 1711 C C . ARG A 1 207 ? -24.403 4.578 16.185 1.00 93.50 207 ARG A C 1
ATOM 1713 O O . ARG A 1 207 ? -24.721 5.339 17.097 1.00 93.50 207 ARG A O 1
ATOM 1720 N N . GLN A 1 208 ? -25.279 3.804 15.548 1.00 93.31 208 GLN A N 1
ATOM 1721 C CA . GLN A 1 208 ? -26.711 3.764 15.856 1.00 93.31 208 GLN A CA 1
ATOM 1722 C C . GLN A 1 208 ? -27.020 2.977 17.132 1.00 93.31 208 GLN A C 1
ATOM 1724 O O . GLN A 1 208 ? -27.915 3.371 17.875 1.00 93.31 208 GLN A O 1
ATOM 1729 N N . SER A 1 209 ? -26.258 1.920 17.427 1.00 92.56 209 SER A N 1
ATOM 1730 C CA . SER A 1 209 ? -26.412 1.128 18.656 1.00 92.56 209 SER A CA 1
ATOM 1731 C C . SER A 1 209 ? -25.945 1.852 19.924 1.00 92.56 209 SER A C 1
ATOM 1733 O O . SER A 1 209 ? -26.214 1.391 21.031 1.00 92.56 209 SER A O 1
ATOM 1735 N N . GLY A 1 210 ? -25.248 2.986 19.784 1.00 88.81 210 GLY A N 1
ATOM 1736 C CA . GLY A 1 210 ? -24.678 3.732 20.906 1.00 88.81 210 GLY A CA 1
ATOM 1737 C C . GLY A 1 210 ? -23.392 3.120 21.468 1.00 88.81 210 GLY A C 1
ATOM 1738 O O . GLY A 1 210 ? -22.917 3.573 22.507 1.00 88.81 210 GLY A O 1
ATOM 1739 N N . ALA A 1 211 ? -22.807 2.129 20.783 1.00 89.06 211 ALA A N 1
ATOM 1740 C CA . ALA A 1 211 ? -21.556 1.482 21.183 1.00 89.06 211 ALA A CA 1
ATOM 1741 C C . ALA A 1 211 ? -20.329 2.410 21.095 1.00 89.06 211 ALA A C 1
ATOM 1743 O O . ALA A 1 211 ? -19.300 2.126 21.706 1.00 89.06 211 ALA A O 1
ATOM 1744 N N . ILE A 1 212 ? -20.434 3.511 20.341 1.00 91.69 212 ILE A N 1
ATOM 1745 C CA . ILE A 1 212 ? -19.398 4.540 20.207 1.00 91.69 212 ILE A CA 1
ATOM 1746 C C . ILE A 1 212 ? -19.948 5.928 20.547 1.00 91.69 212 ILE A C 1
ATOM 1748 O O . ILE A 1 212 ? -21.053 6.316 20.158 1.00 91.69 212 ILE A O 1
ATOM 1752 N N . THR A 1 213 ? -19.153 6.708 21.268 1.00 91.50 213 THR A N 1
ATOM 1753 C CA . THR A 1 213 ? -19.498 8.066 21.696 1.00 91.50 213 THR A CA 1
ATOM 1754 C C . THR A 1 213 ? -19.416 9.066 20.536 1.00 91.50 213 THR A C 1
ATOM 1756 O O . THR A 1 213 ? -18.753 8.846 19.522 1.00 91.50 213 THR A O 1
ATOM 1759 N N . LYS A 1 214 ? -20.042 10.245 20.682 1.00 90.69 214 LYS A N 1
ATOM 1760 C CA . LYS A 1 214 ? -19.925 11.327 19.680 1.00 90.69 214 LYS A CA 1
ATOM 1761 C C . LYS A 1 214 ? -18.476 11.793 19.469 1.00 90.69 214 LYS A C 1
ATOM 1763 O O . LYS A 1 214 ? -18.142 12.221 18.364 1.00 90.69 214 LYS A O 1
ATOM 1768 N N . ALA A 1 215 ? -17.649 11.737 20.514 1.00 91.06 215 ALA A N 1
ATOM 1769 C CA . ALA A 1 215 ? -16.229 12.066 20.434 1.00 91.06 215 ALA A CA 1
ATOM 1770 C C . ALA A 1 215 ? -15.477 11.019 19.596 1.00 91.06 215 ALA A C 1
ATOM 1772 O O . ALA A 1 215 ? -14.849 11.390 18.606 1.00 91.06 215 ALA A O 1
ATOM 1773 N N . GLU A 1 216 ? -15.666 9.726 19.890 1.00 92.50 216 GLU A N 1
ATOM 1774 C CA . GLU A 1 216 ? -15.087 8.628 19.100 1.00 92.50 216 GLU A CA 1
ATOM 1775 C C . GLU A 1 216 ? -15.513 8.701 17.629 1.00 92.50 216 GLU A C 1
ATOM 1777 O O . GLU A 1 216 ? -14.685 8.571 16.736 1.00 92.50 216 GLU A O 1
ATOM 1782 N N . VAL A 1 217 ? -16.783 9.006 17.337 1.00 95.12 217 VAL A N 1
ATOM 1783 C CA . VAL A 1 217 ? -17.267 9.181 15.954 1.00 95.12 217 VAL A CA 1
ATOM 1784 C C . VAL A 1 217 ? -16.474 10.251 15.196 1.00 95.12 217 VAL A C 1
ATOM 1786 O O . VAL A 1 217 ? -16.214 10.100 13.999 1.00 95.12 217 VAL A O 1
ATOM 1789 N N . LYS A 1 218 ? -16.100 11.352 15.859 1.00 95.12 218 LYS A N 1
ATOM 1790 C CA . LYS A 1 218 ? -15.307 12.420 15.237 1.00 95.12 218 LYS A CA 1
ATOM 1791 C C . LYS A 1 218 ? -13.888 11.939 14.934 1.00 95.12 218 LYS A C 1
ATOM 1793 O O . LYS A 1 218 ? -13.412 12.178 13.825 1.00 95.12 218 LYS A O 1
ATOM 1798 N N . GLU A 1 219 ? -13.253 11.252 15.878 1.00 96.31 219 GLU A N 1
ATOM 1799 C CA . GLU A 1 219 ? -11.901 10.703 15.724 1.00 96.31 219 GLU A CA 1
ATOM 1800 C C . GLU A 1 219 ? -11.847 9.623 14.637 1.00 96.31 219 GLU A C 1
ATOM 1802 O O . GLU A 1 219 ? -10.988 9.677 13.757 1.00 96.31 219 GLU A O 1
ATOM 1807 N N . ILE A 1 220 ? -12.826 8.713 14.605 1.00 96.94 220 ILE A N 1
ATOM 1808 C CA . ILE A 1 220 ? -12.948 7.670 13.575 1.00 96.94 220 ILE A CA 1
ATOM 1809 C C . ILE A 1 220 ? -13.064 8.302 12.184 1.00 96.94 220 ILE A C 1
ATOM 1811 O O . ILE A 1 220 ? -12.358 7.912 11.256 1.00 96.94 220 ILE A O 1
ATOM 1815 N N . ARG A 1 221 ? -13.892 9.343 12.027 1.00 96.12 221 ARG A N 1
ATOM 1816 C CA . ARG A 1 221 ? -14.012 10.062 10.747 1.00 96.12 221 ARG A CA 1
ATOM 1817 C C . ARG A 1 221 ? -12.718 10.766 10.339 1.00 96.12 221 ARG A C 1
ATOM 1819 O O . ARG A 1 221 ? -12.450 10.882 9.145 1.00 96.12 221 ARG A O 1
ATOM 1826 N N . GLN A 1 222 ? -11.932 11.270 11.290 1.00 95.50 222 GLN A N 1
ATOM 1827 C CA . GLN A 1 222 ? -10.618 11.850 10.995 1.00 95.50 222 GLN A CA 1
ATOM 1828 C C . GLN A 1 222 ? -9.626 10.773 10.550 1.00 95.50 222 GLN A C 1
ATOM 1830 O O . GLN A 1 222 ? -8.909 10.986 9.574 1.00 95.50 222 GLN A O 1
ATOM 1835 N N . LEU A 1 223 ? -9.633 9.612 11.206 1.00 97.38 223 LEU A N 1
ATOM 1836 C CA . LEU A 1 223 ? -8.838 8.460 10.799 1.00 97.38 223 LEU A CA 1
ATOM 1837 C C . LEU A 1 223 ? -9.217 7.995 9.387 1.00 97.38 223 LEU A C 1
ATOM 1839 O O . LEU A 1 223 ? -8.335 7.864 8.548 1.00 97.38 223 LEU A O 1
ATOM 1843 N N . PHE A 1 224 ? -10.508 7.848 9.074 1.00 97.38 224 PHE A N 1
ATOM 1844 C CA . PHE A 1 224 ? -10.958 7.466 7.728 1.00 97.38 224 PHE A CA 1
ATOM 1845 C C . PHE A 1 224 ? -10.455 8.426 6.654 1.00 97.38 224 PHE A C 1
ATOM 1847 O O . PHE A 1 224 ? -9.931 7.980 5.641 1.00 97.38 224 PHE A O 1
ATOM 1854 N N . LYS A 1 225 ? -10.508 9.741 6.901 1.00 93.94 225 LYS A N 1
ATOM 1855 C CA . LYS A 1 225 ? -9.938 10.731 5.975 1.00 93.94 225 LYS A CA 1
ATOM 1856 C C . LYS A 1 225 ? -8.437 10.528 5.754 1.00 93.94 225 LYS A C 1
ATOM 1858 O O . LYS A 1 225 ? -7.984 10.610 4.617 1.00 93.94 225 LYS A O 1
ATOM 1863 N N . LYS A 1 226 ? -7.668 10.245 6.813 1.00 95.25 226 LYS A N 1
ATOM 1864 C CA . LYS A 1 226 ? -6.232 9.938 6.693 1.00 95.25 226 LYS A CA 1
ATOM 1865 C C . LYS A 1 226 ? -6.001 8.667 5.868 1.00 95.25 226 LYS A C 1
ATOM 1867 O O . LYS A 1 226 ? -5.183 8.682 4.955 1.00 95.25 226 LYS A O 1
ATOM 1872 N N . LEU A 1 227 ? -6.756 7.600 6.132 1.00 96.88 227 LEU A N 1
ATOM 1873 C CA . LEU A 1 227 ? -6.663 6.340 5.385 1.00 96.88 227 LEU A CA 1
ATOM 1874 C C . LEU A 1 227 ? -7.042 6.515 3.910 1.00 96.88 227 LEU A C 1
ATOM 1876 O O . LEU A 1 227 ? -6.370 5.977 3.037 1.00 96.88 227 LEU A O 1
ATOM 1880 N N . GLU A 1 228 ? -8.070 7.310 3.609 1.00 95.06 228 GLU A N 1
ATOM 1881 C CA . GLU A 1 228 ? -8.452 7.661 2.237 1.00 95.06 228 GLU A CA 1
ATOM 1882 C C . GLU A 1 228 ? -7.345 8.434 1.508 1.00 95.06 228 GLU A C 1
ATOM 1884 O O . GLU A 1 228 ? -7.125 8.215 0.316 1.00 95.06 228 GLU A O 1
ATOM 1889 N N . LEU A 1 229 ? -6.632 9.326 2.203 1.00 93.81 229 LEU A N 1
ATOM 1890 C CA . LEU A 1 229 ? -5.467 10.016 1.651 1.00 93.81 229 LEU A CA 1
ATOM 1891 C C . LEU A 1 229 ? -4.330 9.026 1.360 1.00 93.81 229 LEU A C 1
ATOM 1893 O O . LEU A 1 229 ? -3.859 8.985 0.224 1.00 93.81 229 LEU A O 1
ATOM 1897 N N . ILE A 1 230 ? -3.964 8.171 2.321 1.00 96.00 230 ILE A N 1
ATOM 1898 C CA . ILE A 1 230 ? -2.943 7.123 2.135 1.00 96.00 230 ILE A CA 1
ATOM 1899 C C . ILE A 1 230 ? -3.307 6.214 0.951 1.00 96.00 230 ILE A C 1
ATOM 1901 O O . ILE A 1 230 ? -2.486 5.995 0.058 1.00 96.00 230 ILE A O 1
ATOM 1905 N N . ASN A 1 231 ? -4.565 5.768 0.879 1.00 96.75 231 ASN A N 1
ATOM 1906 C CA . ASN A 1 231 ? -5.086 4.972 -0.230 1.00 96.75 231 ASN A CA 1
ATOM 1907 C C . ASN A 1 231 ? -4.927 5.669 -1.576 1.00 96.75 231 ASN A C 1
ATOM 1909 O O . ASN A 1 231 ? -4.548 5.022 -2.541 1.00 96.75 231 ASN A O 1
ATOM 1913 N N . ARG A 1 232 ? -5.169 6.982 -1.668 1.00 93.88 232 ARG A N 1
ATOM 1914 C CA . ARG A 1 232 ? -5.010 7.714 -2.935 1.00 93.88 232 ARG A CA 1
ATOM 1915 C C . ARG A 1 232 ? -3.580 7.655 -3.460 1.00 93.88 232 ARG A C 1
ATOM 1917 O O . ARG A 1 232 ? -3.410 7.497 -4.670 1.00 93.88 232 ARG A O 1
ATOM 1924 N N . ARG A 1 233 ? -2.565 7.760 -2.591 1.00 95.38 233 ARG A N 1
ATOM 1925 C CA . ARG A 1 233 ? -1.166 7.577 -3.011 1.00 95.38 233 ARG A CA 1
ATOM 1926 C C . ARG A 1 233 ? -0.918 6.137 -3.443 1.00 95.38 233 ARG A C 1
ATOM 1928 O O . ARG A 1 233 ? -0.468 5.938 -4.569 1.00 95.38 233 ARG A O 1
ATOM 1935 N N . LYS A 1 234 ? -1.263 5.155 -2.599 1.00 96.12 234 LYS A N 1
ATOM 1936 C CA . LYS A 1 234 ? -1.067 3.727 -2.910 1.00 96.12 234 LYS A CA 1
ATOM 1937 C C . LYS A 1 234 ? -1.745 3.333 -4.224 1.00 96.12 234 LYS A C 1
ATOM 1939 O O . LYS A 1 234 ? -1.106 2.728 -5.079 1.00 96.12 234 LYS A O 1
ATOM 1944 N N . ASP A 1 235 ? -2.987 3.764 -4.434 1.00 95.81 235 ASP A N 1
ATOM 1945 C CA . ASP A 1 235 ? -3.756 3.524 -5.657 1.00 95.81 235 ASP A CA 1
ATOM 1946 C C . ASP A 1 235 ? -3.088 4.176 -6.871 1.00 95.81 235 ASP A C 1
ATOM 1948 O O . ASP A 1 235 ? -2.998 3.562 -7.930 1.00 95.81 235 ASP A O 1
ATOM 1952 N N . THR A 1 236 ? -2.620 5.419 -6.737 1.00 95.44 236 THR A N 1
ATOM 1953 C CA . THR A 1 236 ? -1.975 6.146 -7.839 1.00 95.44 236 THR A CA 1
ATOM 1954 C C . THR A 1 236 ? -0.690 5.452 -8.271 1.00 95.44 236 THR A C 1
ATOM 1956 O O . THR A 1 236 ? -0.549 5.131 -9.450 1.00 95.44 236 THR A O 1
ATOM 1959 N N . VAL A 1 237 ? 0.209 5.168 -7.323 1.00 95.69 237 VAL A N 1
ATOM 1960 C CA . VAL A 1 237 ? 1.473 4.469 -7.592 1.00 95.69 237 VAL A CA 1
ATOM 1961 C C . VAL A 1 237 ? 1.190 3.095 -8.194 1.00 95.69 237 VAL A C 1
ATOM 1963 O O . VAL A 1 237 ? 1.700 2.772 -9.260 1.00 95.69 237 VAL A O 1
ATOM 1966 N N . THR A 1 238 ? 0.294 2.313 -7.591 1.00 96.56 238 THR A N 1
ATOM 1967 C CA . THR A 1 238 ? -0.012 0.957 -8.067 1.00 96.56 238 THR A CA 1
ATOM 1968 C C . THR A 1 238 ? -0.592 0.944 -9.475 1.00 96.56 238 THR A C 1
ATOM 1970 O O . THR A 1 238 ? -0.168 0.144 -10.303 1.00 96.56 238 THR A O 1
ATOM 1973 N N . ARG A 1 239 ? -1.524 1.848 -9.793 1.00 96.38 239 ARG A N 1
ATOM 1974 C CA . ARG A 1 239 ? -2.130 1.920 -11.133 1.00 96.38 239 ARG A CA 1
ATOM 1975 C C . ARG A 1 239 ? -1.132 2.379 -12.195 1.00 96.38 239 ARG A C 1
ATOM 1977 O O . ARG A 1 239 ? -1.216 1.924 -13.332 1.00 96.38 239 ARG A O 1
ATOM 1984 N N . ILE A 1 240 ? -0.190 3.251 -11.831 1.00 96.19 240 ILE A N 1
ATOM 1985 C CA . ILE A 1 240 ? 0.939 3.622 -12.694 1.00 96.19 240 ILE A CA 1
ATOM 1986 C C . ILE A 1 240 ? 1.797 2.393 -12.987 1.00 96.19 240 ILE A C 1
ATOM 1988 O O . ILE A 1 240 ? 2.016 2.080 -14.155 1.00 96.19 240 ILE A O 1
ATOM 1992 N N . LEU A 1 241 ? 2.217 1.668 -11.946 1.00 96.19 241 LEU A N 1
ATOM 1993 C CA . LEU A 1 241 ? 3.039 0.466 -12.088 1.00 96.19 241 LEU A CA 1
ATOM 1994 C C . LEU A 1 241 ? 2.331 -0.611 -12.915 1.00 96.19 241 LEU A C 1
ATOM 1996 O O . LEU A 1 241 ? 2.924 -1.143 -13.846 1.00 96.19 241 LEU A O 1
ATOM 2000 N N . GLN A 1 242 ? 1.050 -0.876 -12.656 1.00 95.81 242 GLN A N 1
ATOM 2001 C CA . GLN A 1 242 ? 0.252 -1.822 -13.443 1.00 95.81 242 GLN A CA 1
ATOM 2002 C C . GLN A 1 242 ? 0.158 -1.389 -14.909 1.00 95.81 242 GLN A C 1
ATOM 2004 O O . GLN A 1 242 ? 0.364 -2.204 -15.803 1.00 95.81 242 GLN A O 1
ATOM 2009 N N . GLY A 1 243 ? -0.068 -0.099 -15.174 1.00 95.31 243 GLY A N 1
ATOM 2010 C CA . GLY A 1 243 ? -0.081 0.435 -16.535 1.00 95.31 243 GLY A CA 1
ATOM 2011 C C . GLY A 1 243 ? 1.259 0.263 -17.259 1.00 95.31 243 GLY A C 1
ATOM 2012 O O . GLY A 1 243 ? 1.268 -0.091 -18.440 1.00 95.31 243 GLY A O 1
ATOM 2013 N N . ILE A 1 244 ? 2.379 0.485 -16.558 1.00 94.75 244 ILE A N 1
ATOM 2014 C CA . ILE A 1 244 ? 3.738 0.254 -17.074 1.00 94.75 244 ILE A CA 1
ATOM 2015 C C . ILE A 1 244 ? 3.939 -1.232 -17.367 1.00 94.75 244 ILE A C 1
ATOM 2017 O O . ILE A 1 244 ? 4.352 -1.569 -18.473 1.00 94.75 244 ILE A O 1
ATOM 2021 N N . VAL A 1 245 ? 3.590 -2.116 -16.429 1.00 95.31 245 VAL A N 1
ATOM 2022 C CA . VAL A 1 245 ? 3.739 -3.569 -16.583 1.00 95.31 245 VAL A CA 1
ATOM 2023 C C . VAL A 1 245 ? 2.931 -4.110 -17.749 1.00 95.31 245 VAL A C 1
ATOM 2025 O O . VAL A 1 245 ? 3.453 -4.858 -18.571 1.00 95.31 245 VAL A O 1
ATOM 2028 N N . GLU A 1 246 ? 1.682 -3.678 -17.880 1.00 94.25 246 GLU A N 1
ATOM 2029 C CA . GLU A 1 246 ? 0.823 -4.080 -18.988 1.00 94.25 246 GLU A CA 1
ATOM 2030 C C . GLU A 1 246 ? 1.354 -3.591 -20.340 1.00 94.25 246 GLU A C 1
ATOM 2032 O O . GLU A 1 246 ? 1.283 -4.320 -21.326 1.00 94.25 246 GLU A O 1
ATOM 2037 N N . LYS A 1 247 ? 1.878 -2.359 -20.416 1.00 95.06 247 LYS A N 1
ATOM 2038 C CA . LYS A 1 247 ? 2.420 -1.809 -21.668 1.00 95.06 247 LYS A CA 1
ATOM 2039 C C . LYS A 1 247 ? 3.764 -2.447 -22.031 1.00 95.06 247 LYS A C 1
ATOM 2041 O O . LYS A 1 247 ? 3.986 -2.743 -23.198 1.00 95.06 247 LYS A O 1
ATOM 2046 N N . GLN A 1 248 ? 4.651 -2.640 -21.058 1.00 95.44 248 GLN A N 1
ATOM 2047 C CA . GLN A 1 248 ? 6.035 -3.078 -21.273 1.00 95.44 248 GLN A CA 1
ATOM 2048 C C . GLN A 1 248 ? 6.226 -4.598 -21.179 1.00 95.44 248 GLN A C 1
ATOM 2050 O O . GLN A 1 248 ? 7.362 -5.064 -21.207 1.00 95.44 248 GLN A O 1
ATOM 2055 N N . ALA A 1 249 ? 5.152 -5.392 -21.130 1.00 94.44 249 ALA A N 1
ATOM 2056 C CA . ALA A 1 249 ? 5.249 -6.853 -21.094 1.00 94.44 249 ALA A CA 1
ATOM 2057 C C . ALA A 1 249 ? 6.172 -7.453 -22.187 1.00 94.44 249 ALA A C 1
ATOM 2059 O O . ALA A 1 249 ? 7.022 -8.270 -21.828 1.00 94.44 249 ALA A O 1
ATOM 2060 N N . PRO A 1 250 ? 6.144 -7.009 -23.469 1.00 94.19 250 PRO A N 1
ATOM 2061 C CA . PRO A 1 250 ? 7.070 -7.524 -24.490 1.00 94.19 250 PRO A CA 1
ATOM 2062 C C . PRO A 1 250 ? 8.548 -7.222 -24.190 1.00 94.19 250 PRO A C 1
ATOM 2064 O O . PRO A 1 250 ? 9.448 -8.002 -24.521 1.00 94.19 250 PRO A O 1
ATOM 2067 N N . TYR A 1 251 ? 8.819 -6.081 -23.553 1.00 95.00 251 TYR A N 1
ATOM 2068 C CA . TYR A 1 251 ? 10.161 -5.725 -23.110 1.00 95.00 251 TYR A CA 1
ATOM 2069 C C . TYR A 1 251 ? 10.616 -6.623 -21.960 1.00 95.00 251 TYR A C 1
ATOM 2071 O O . TYR A 1 251 ? 11.699 -7.200 -22.027 1.00 95.00 251 TYR A O 1
ATOM 2079 N N . PHE A 1 252 ? 9.762 -6.815 -20.956 1.00 94.62 252 PHE A N 1
ATOM 2080 C CA . PHE A 1 252 ? 10.058 -7.672 -19.812 1.00 94.62 252 PHE A CA 1
ATOM 2081 C C . PHE A 1 252 ? 10.214 -9.151 -20.189 1.00 94.62 252 PHE A C 1
ATOM 2083 O O . PHE A 1 252 ? 10.979 -9.871 -19.553 1.00 94.62 252 PHE A O 1
ATOM 2090 N N . GLU A 1 253 ? 9.534 -9.613 -21.241 1.00 92.56 253 GLU A N 1
ATOM 2091 C CA . GLU A 1 253 ? 9.700 -10.966 -21.783 1.00 92.56 253 GLU A CA 1
ATOM 2092 C C . GLU A 1 253 ? 11.031 -11.167 -22.494 1.00 92.56 253 GLU A C 1
ATOM 2094 O O . GLU A 1 253 ? 11.667 -12.204 -22.318 1.00 92.56 253 GLU A O 1
ATOM 2099 N N . SER A 1 254 ? 11.429 -10.198 -23.318 1.00 91.69 254 SER A N 1
ATOM 2100 C CA . SER A 1 254 ? 12.588 -10.345 -24.201 1.00 91.69 254 SER A CA 1
ATOM 2101 C C . SER A 1 254 ? 13.906 -9.889 -23.576 1.00 91.69 254 SER A C 1
ATOM 2103 O O . SER A 1 254 ? 14.962 -10.268 -24.076 1.00 91.69 254 SER A O 1
ATOM 2105 N N . GLY A 1 255 ? 13.865 -9.023 -22.556 1.00 89.75 255 GLY A N 1
ATOM 2106 C CA . GLY A 1 255 ? 15.045 -8.335 -22.012 1.00 89.75 255 GLY A CA 1
ATOM 2107 C C . GLY A 1 255 ? 15.733 -7.394 -23.009 1.00 89.75 255 GLY A C 1
ATOM 2108 O O . GLY A 1 255 ? 16.752 -6.778 -22.706 1.00 89.75 255 GLY A O 1
ATOM 2109 N N . ASN A 1 256 ? 15.197 -7.264 -24.224 1.00 90.69 256 ASN A N 1
ATOM 2110 C CA . ASN A 1 256 ? 15.821 -6.527 -25.308 1.00 90.69 256 ASN A CA 1
ATOM 2111 C C . ASN A 1 256 ? 15.327 -5.081 -25.302 1.00 90.69 256 ASN A C 1
ATOM 2113 O O . ASN A 1 256 ? 14.147 -4.831 -25.533 1.00 90.69 256 ASN A O 1
ATOM 2117 N N . GLY A 1 257 ? 16.235 -4.117 -25.131 1.00 88.38 257 GLY A N 1
ATOM 2118 C CA . GLY A 1 257 ? 15.902 -2.687 -25.147 1.00 88.38 257 GLY A CA 1
ATOM 2119 C C . GLY A 1 257 ? 15.175 -2.212 -26.415 1.00 88.38 257 GLY A C 1
ATOM 2120 O O . GLY A 1 257 ? 14.454 -1.221 -26.370 1.00 88.38 257 GLY A O 1
ATOM 2121 N N . LYS A 1 258 ? 15.288 -2.936 -27.539 1.00 92.00 258 LYS A N 1
ATOM 2122 C CA . LYS A 1 258 ? 14.532 -2.645 -28.772 1.00 92.00 258 LYS A CA 1
ATOM 2123 C C . LYS A 1 258 ? 13.031 -2.944 -28.665 1.00 92.00 258 LYS A C 1
ATOM 2125 O O . LYS A 1 258 ? 12.268 -2.459 -29.493 1.00 92.00 258 LYS A O 1
ATOM 2130 N N . SER A 1 259 ? 12.619 -3.732 -27.676 1.00 93.56 259 SER A N 1
ATOM 2131 C CA . SER A 1 259 ? 11.222 -4.092 -27.413 1.00 93.56 259 SER A CA 1
ATOM 2132 C C . SER A 1 259 ? 10.514 -3.099 -26.482 1.00 93.56 259 SER A C 1
ATOM 2134 O O . SER A 1 259 ? 9.330 -3.278 -26.201 1.00 93.56 259 SER A O 1
ATOM 2136 N N . VAL A 1 260 ? 11.218 -2.069 -25.989 1.00 93.69 260 VAL A N 1
ATOM 2137 C CA . VAL A 1 260 ? 10.625 -1.002 -25.170 1.00 93.69 260 VAL A CA 1
ATOM 2138 C C . VAL A 1 260 ? 9.617 -0.230 -26.012 1.00 93.69 260 VAL A C 1
ATOM 2140 O O . VAL A 1 260 ? 9.950 0.327 -27.060 1.00 93.69 260 VAL A O 1
ATOM 2143 N N . LEU A 1 261 ? 8.374 -0.173 -25.539 1.00 94.81 261 LEU A N 1
ATOM 2144 C CA . LEU A 1 261 ? 7.321 0.569 -26.217 1.00 94.81 261 LEU A CA 1
ATOM 2145 C C . LEU A 1 261 ? 7.303 2.020 -25.724 1.00 94.81 261 LEU A C 1
ATOM 2147 O O . LEU A 1 261 ? 7.287 2.244 -24.512 1.00 94.81 261 LEU A O 1
ATOM 2151 N N . PRO A 1 262 ? 7.236 3.023 -26.616 1.00 93.69 262 PRO A N 1
ATOM 2152 C CA . PRO A 1 262 ? 6.996 4.396 -26.199 1.00 93.69 262 PRO A CA 1
ATOM 2153 C C . PRO A 1 262 ? 5.721 4.475 -25.357 1.00 93.69 262 PRO A C 1
ATOM 2155 O O . PRO A 1 262 ? 4.669 3.963 -25.754 1.00 93.69 262 PRO A O 1
ATOM 2158 N N . PHE A 1 263 ? 5.822 5.098 -24.186 1.00 93.44 263 PHE A N 1
ATOM 2159 C CA . PHE A 1 263 ? 4.685 5.281 -23.298 1.00 93.44 263 PHE A CA 1
ATOM 2160 C C . PHE A 1 263 ? 4.794 6.621 -22.581 1.00 93.44 263 PHE A C 1
ATOM 2162 O O . PHE A 1 263 ? 5.599 6.799 -21.670 1.00 93.44 263 PHE A O 1
ATOM 2169 N N . SER A 1 264 ? 4.018 7.601 -23.039 1.00 93.44 264 SER A N 1
ATOM 2170 C CA . SER A 1 264 ? 4.080 8.944 -22.461 1.00 93.44 264 SER A CA 1
ATOM 2171 C C . SER A 1 264 ? 3.301 9.025 -21.14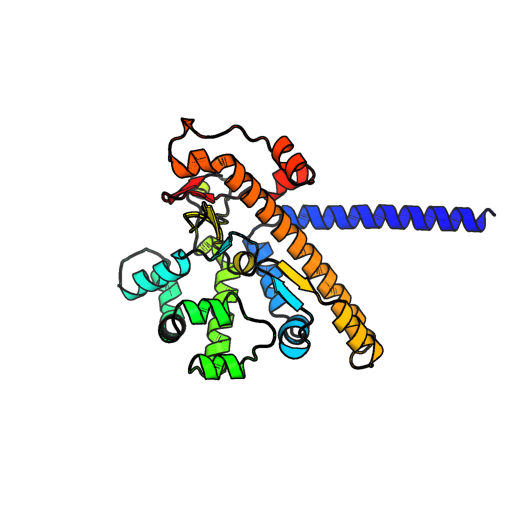6 1.00 93.44 264 SER A C 1
ATOM 2173 O O . SER A 1 264 ? 2.281 8.358 -20.974 1.00 93.44 264 SER A O 1
ATOM 2175 N N . GLN A 1 265 ? 3.710 9.922 -20.241 1.00 93.44 265 GLN A N 1
ATOM 2176 C CA . GLN A 1 265 ? 2.940 10.196 -19.020 1.00 93.44 265 GLN A CA 1
ATOM 2177 C C . GLN A 1 265 ? 1.508 10.657 -19.330 1.00 93.44 265 GLN A C 1
ATOM 2179 O O . GLN A 1 265 ? 0.596 10.360 -18.565 1.00 93.44 265 GLN A O 1
ATOM 2184 N N . LYS A 1 266 ? 1.296 11.361 -20.453 1.00 94.12 266 LYS A N 1
ATOM 2185 C CA . LYS A 1 266 ? -0.034 11.788 -20.908 1.00 94.12 266 LYS A CA 1
ATOM 2186 C C . LYS A 1 266 ? -0.904 10.589 -21.295 1.00 94.12 266 LYS A C 1
ATOM 2188 O O . LYS A 1 266 ? -2.032 10.496 -20.828 1.00 94.12 266 LYS A O 1
ATOM 2193 N N . GLU A 1 267 ? -0.364 9.670 -22.092 1.00 94.50 267 GLU A N 1
ATOM 2194 C CA . GLU A 1 267 ? -1.056 8.436 -22.491 1.00 94.50 267 GLU A CA 1
ATOM 2195 C C . GLU A 1 267 ? -1.404 7.580 -21.265 1.00 94.50 267 GLU A C 1
ATOM 2197 O O . GLU A 1 267 ? -2.535 7.112 -21.130 1.00 94.50 267 GLU A O 1
ATOM 2202 N N . LEU A 1 268 ? -0.465 7.427 -20.323 1.00 93.88 268 LEU A N 1
ATOM 2203 C CA . LEU A 1 268 ? -0.719 6.718 -19.070 1.00 93.88 268 LEU A CA 1
ATOM 2204 C C . LEU A 1 268 ? -1.809 7.411 -18.240 1.00 93.88 268 LEU A C 1
ATOM 2206 O O . LEU A 1 268 ? -2.730 6.744 -17.774 1.00 93.88 268 LEU A O 1
ATOM 2210 N N . ALA A 1 269 ? -1.731 8.736 -18.083 1.00 93.75 269 ALA A N 1
ATOM 2211 C CA . ALA A 1 269 ? -2.701 9.536 -17.340 1.00 93.75 269 ALA A CA 1
ATOM 2212 C C . ALA A 1 269 ? -4.126 9.380 -17.892 1.00 93.75 269 ALA A C 1
ATOM 2214 O O . ALA A 1 269 ? -5.059 9.165 -17.117 1.00 93.75 269 ALA A O 1
ATOM 2215 N N . GLU A 1 270 ? -4.285 9.430 -19.218 1.00 93.38 270 GLU A N 1
ATOM 2216 C CA . GLU A 1 270 ? -5.563 9.212 -19.903 1.00 93.38 270 GLU A CA 1
ATOM 2217 C C . GLU A 1 270 ? -6.091 7.792 -19.657 1.00 93.38 270 GLU A C 1
ATOM 2219 O O . GLU A 1 270 ? -7.248 7.629 -19.266 1.00 93.38 270 GLU A O 1
ATOM 2224 N N . ARG A 1 271 ? -5.230 6.771 -19.780 1.00 91.19 271 ARG A N 1
ATOM 2225 C CA . ARG A 1 271 ? -5.594 5.364 -19.541 1.00 91.19 271 ARG A CA 1
ATOM 2226 C C . ARG A 1 271 ? -6.090 5.115 -18.117 1.00 91.19 271 ARG A C 1
ATOM 2228 O O . ARG A 1 271 ? -7.052 4.375 -17.927 1.00 91.19 271 ARG A O 1
ATOM 2235 N N . ILE A 1 272 ? -5.443 5.712 -17.114 1.00 90.00 272 ILE A N 1
ATOM 2236 C CA . ILE A 1 272 ? -5.795 5.506 -15.699 1.00 90.00 272 ILE A CA 1
ATOM 2237 C C . ILE A 1 272 ? -6.678 6.626 -15.123 1.00 90.00 272 ILE A C 1
ATOM 2239 O O . ILE A 1 272 ? -6.968 6.635 -13.925 1.00 90.00 272 ILE A O 1
ATOM 2243 N N . GLY A 1 273 ? -7.169 7.556 -15.945 1.00 89.38 273 GLY A N 1
ATOM 2244 C CA . GLY A 1 273 ? -8.089 8.614 -15.514 1.00 89.38 273 GLY A CA 1
ATOM 2245 C C . GLY A 1 273 ? -7.514 9.540 -14.435 1.00 89.38 273 GLY A C 1
ATOM 2246 O O . GLY A 1 273 ? -8.236 9.954 -13.527 1.00 89.38 273 GLY A O 1
ATOM 2247 N N . LEU A 1 274 ? -6.213 9.830 -14.497 1.00 89.88 274 LEU A N 1
ATOM 2248 C CA . LEU A 1 274 ? -5.523 10.756 -13.596 1.00 89.88 274 LEU A CA 1
ATOM 2249 C C . LEU A 1 274 ? -5.032 11.988 -14.361 1.00 89.88 274 LEU A C 1
ATOM 2251 O O . LEU A 1 274 ? -4.960 11.998 -15.586 1.00 89.88 274 LEU A O 1
ATOM 2255 N N . ALA A 1 275 ? -4.688 13.057 -13.642 1.00 89.44 275 ALA A N 1
ATOM 2256 C CA . ALA A 1 275 ? -4.036 14.206 -14.261 1.00 89.44 275 ALA A CA 1
ATOM 2257 C C . ALA A 1 275 ? -2.560 13.874 -14.562 1.00 89.44 275 ALA A C 1
ATOM 2259 O O . ALA A 1 275 ? -1.909 13.262 -13.713 1.00 89.44 275 ALA A O 1
ATOM 2260 N N . PRO A 1 276 ? -1.978 14.336 -15.686 1.00 91.12 276 PRO A N 1
ATOM 2261 C CA . PRO A 1 276 ? -0.556 14.124 -15.980 1.00 91.12 276 PRO A CA 1
ATOM 2262 C C . PRO A 1 276 ? 0.383 14.600 -14.861 1.00 91.12 276 PRO A C 1
ATOM 2264 O O . PRO A 1 276 ? 1.370 13.941 -14.554 1.00 91.12 276 PRO A O 1
ATOM 2267 N N . SER A 1 277 ? 0.036 15.696 -14.178 1.00 90.50 277 SER A N 1
ATOM 2268 C CA . SER A 1 277 ? 0.800 16.186 -13.024 1.00 90.50 277 SER A CA 1
ATOM 2269 C C . SER A 1 277 ? 0.774 15.228 -11.830 1.00 90.50 277 SER A C 1
ATOM 2271 O O . SER A 1 277 ? 1.747 15.170 -11.089 1.00 90.50 277 SER A O 1
ATOM 2273 N N . SER A 1 278 ? -0.295 14.449 -11.640 1.00 91.62 278 SER A N 1
ATOM 2274 C CA . SER A 1 278 ? -0.333 13.394 -10.621 1.00 91.62 278 SER A CA 1
ATOM 2275 C C . SER A 1 278 ? 0.626 12.258 -10.962 1.00 91.62 278 SER A C 1
ATOM 2277 O O . SER A 1 278 ? 1.279 11.751 -10.058 1.00 91.62 278 SER A O 1
ATOM 2279 N N . ILE A 1 279 ? 0.750 11.901 -12.246 1.00 93.06 279 ILE A N 1
ATOM 2280 C CA . ILE A 1 279 ? 1.709 10.886 -12.705 1.00 93.06 279 ILE A CA 1
ATOM 2281 C C . ILE A 1 279 ? 3.134 11.359 -12.445 1.00 93.06 279 ILE A C 1
ATOM 2283 O O . ILE A 1 279 ? 3.879 10.674 -11.756 1.00 93.06 279 ILE A O 1
ATOM 2287 N N . SER A 1 280 ? 3.479 12.555 -12.932 1.00 92.25 280 SER A N 1
ATOM 2288 C CA . SER A 1 280 ? 4.818 13.130 -12.774 1.00 92.25 280 SER A CA 1
ATOM 2289 C C . SER A 1 280 ? 5.255 13.183 -11.311 1.00 92.25 280 SER A C 1
ATOM 2291 O O . SER A 1 280 ? 6.390 12.839 -11.005 1.00 92.25 280 SER A O 1
ATOM 2293 N N . ARG A 1 281 ? 4.358 13.593 -10.407 1.00 92.50 281 ARG A N 1
ATOM 2294 C CA . ARG A 1 281 ? 4.628 13.630 -8.964 1.00 92.50 281 ARG A CA 1
ATOM 2295 C C . ARG A 1 281 ? 4.833 12.240 -8.384 1.00 92.50 281 ARG A C 1
ATOM 2297 O O . ARG A 1 281 ? 5.781 12.020 -7.645 1.00 92.50 281 ARG A O 1
ATOM 2304 N N . ALA A 1 282 ? 3.954 11.309 -8.745 1.00 92.75 282 ALA A N 1
ATOM 2305 C CA . ALA A 1 282 ? 3.951 9.964 -8.193 1.00 92.75 282 ALA A CA 1
ATOM 2306 C C . ALA A 1 282 ? 5.147 9.110 -8.631 1.00 92.75 282 ALA A C 1
ATOM 2308 O O . ALA A 1 282 ? 5.450 8.154 -7.932 1.00 92.75 282 ALA A O 1
ATOM 2309 N N . ILE A 1 283 ? 5.802 9.409 -9.757 1.00 91.56 283 ILE A N 1
ATOM 2310 C CA . ILE A 1 283 ? 6.987 8.663 -10.226 1.00 91.56 283 ILE A CA 1
ATOM 2311 C C . ILE A 1 283 ? 8.311 9.367 -9.918 1.00 91.56 283 ILE A C 1
ATOM 2313 O O . ILE A 1 283 ? 9.370 8.767 -10.065 1.00 91.56 283 ILE A O 1
ATOM 2317 N N . SER A 1 284 ? 8.271 10.637 -9.508 1.00 90.00 284 SER A N 1
ATOM 2318 C CA . SER A 1 284 ? 9.480 11.416 -9.243 1.00 90.00 284 SER A CA 1
ATOM 2319 C C . SER A 1 284 ? 10.317 10.768 -8.140 1.00 90.00 284 SER A C 1
ATOM 2321 O O . SER A 1 284 ? 9.800 10.480 -7.059 1.00 90.00 284 SER A O 1
ATOM 2323 N N . GLY A 1 285 ? 11.609 10.563 -8.412 1.00 88.19 285 GLY A N 1
ATOM 2324 C CA . GLY A 1 285 ? 12.544 9.958 -7.462 1.00 88.19 285 GLY A CA 1
ATOM 2325 C C . GLY A 1 285 ? 12.211 8.506 -7.119 1.00 88.19 285 GLY A C 1
ATOM 2326 O O . GLY A 1 285 ? 12.509 8.067 -6.014 1.00 88.19 285 GLY A O 1
ATOM 2327 N N . LYS A 1 286 ? 11.555 7.761 -8.017 1.00 92.31 286 LYS A N 1
ATOM 2328 C CA . LYS A 1 286 ? 11.267 6.332 -7.829 1.00 92.31 286 LYS A CA 1
ATOM 2329 C C . LYS A 1 286 ? 11.940 5.508 -8.904 1.00 92.31 286 LYS A C 1
ATOM 2331 O O . LYS A 1 286 ? 12.132 5.981 -10.017 1.00 92.31 286 LYS A O 1
ATOM 2336 N N . SER A 1 287 ? 12.263 4.276 -8.554 1.00 93.81 287 SER A N 1
ATOM 2337 C CA . SER A 1 287 ? 12.858 3.311 -9.465 1.00 93.81 287 SER A CA 1
ATOM 2338 C C . SER A 1 287 ? 12.261 1.923 -9.265 1.00 93.81 287 SER A C 1
ATOM 2340 O O . SER A 1 287 ? 11.633 1.615 -8.244 1.00 93.81 287 SER A O 1
ATOM 2342 N N . LEU A 1 288 ? 12.441 1.087 -10.281 1.00 94.06 288 LEU A N 1
ATOM 2343 C CA . LEU A 1 288 ? 11.985 -0.290 -10.339 1.00 94.06 288 LEU A CA 1
ATOM 2344 C C . LEU A 1 288 ? 13.148 -1.210 -10.661 1.00 94.06 288 LEU A C 1
ATOM 2346 O O . LEU A 1 288 ? 13.985 -0.904 -11.508 1.00 94.06 288 LEU A O 1
ATOM 2350 N N . GLU A 1 289 ? 13.153 -2.371 -10.029 1.00 93.00 289 GLU A N 1
ATOM 2351 C CA . GLU A 1 289 ? 14.028 -3.470 -10.410 1.00 93.00 289 GLU A CA 1
ATOM 2352 C C . GLU A 1 289 ? 13.350 -4.318 -11.495 1.00 93.00 289 GLU A C 1
ATOM 2354 O O . GLU A 1 289 ? 12.191 -4.717 -11.373 1.00 93.00 289 GLU A O 1
ATOM 2359 N N . MET A 1 290 ? 14.053 -4.550 -12.598 1.00 92.94 290 MET A N 1
ATOM 2360 C CA . MET A 1 290 ? 13.586 -5.351 -13.728 1.00 92.94 290 MET A CA 1
ATOM 2361 C C . MET A 1 290 ? 13.649 -6.852 -13.391 1.00 92.94 290 MET A C 1
ATOM 2363 O O . MET A 1 290 ? 14.395 -7.238 -12.491 1.00 92.94 290 MET A O 1
ATOM 2367 N N . PRO A 1 291 ? 12.971 -7.737 -14.153 1.00 91.06 291 PRO A N 1
ATOM 2368 C CA . PRO A 1 291 ? 12.977 -9.182 -13.878 1.00 91.06 291 PRO A CA 1
ATOM 2369 C C . PRO A 1 291 ? 14.360 -9.850 -13.872 1.00 91.06 291 PRO A C 1
ATOM 2371 O O . PRO A 1 291 ? 14.508 -10.951 -13.352 1.00 91.06 291 PRO A O 1
ATOM 2374 N N . TRP A 1 292 ? 15.366 -9.207 -14.470 1.00 89.62 292 TRP A N 1
ATOM 2375 C CA . TRP A 1 292 ? 16.761 -9.656 -14.504 1.00 89.62 292 TRP A CA 1
ATOM 2376 C C . TRP A 1 292 ? 17.681 -8.904 -13.520 1.00 89.62 292 TRP A C 1
ATOM 2378 O O . TRP A 1 292 ? 18.895 -9.059 -13.599 1.00 89.62 292 TRP A O 1
ATOM 2388 N N . GLY A 1 293 ? 17.132 -8.084 -12.615 1.00 86.38 293 GLY A N 1
ATOM 2389 C CA . GLY A 1 293 ? 17.869 -7.412 -11.532 1.00 86.38 293 GLY A CA 1
ATOM 2390 C C . GLY A 1 293 ? 18.431 -6.021 -11.853 1.00 86.38 293 GLY A C 1
ATOM 2391 O O . GLY A 1 293 ? 18.973 -5.359 -10.974 1.00 86.38 293 GLY A O 1
ATOM 2392 N N . GLU A 1 294 ? 18.310 -5.540 -13.092 1.00 89.88 294 GLU A N 1
ATOM 2393 C CA . GLU A 1 294 ? 18.714 -4.169 -13.435 1.00 89.88 294 GLU A CA 1
ATOM 2394 C C . GLU A 1 294 ? 17.723 -3.152 -12.855 1.00 89.88 294 GLU A C 1
ATOM 2396 O O . GLU A 1 294 ? 16.514 -3.337 -12.960 1.00 89.88 294 GLU A O 1
ATOM 2401 N N . GLU A 1 295 ? 18.212 -2.050 -12.290 1.00 90.44 295 GLU A N 1
ATOM 2402 C CA . GLU A 1 295 ? 17.365 -0.972 -11.777 1.00 90.44 295 GLU A CA 1
ATOM 2403 C C . GLU A 1 295 ? 17.156 0.138 -12.820 1.00 90.44 295 GLU A C 1
ATOM 2405 O O . GLU A 1 295 ? 18.108 0.590 -13.459 1.00 90.44 295 GLU A O 1
ATOM 2410 N N . LYS A 1 296 ? 15.911 0.607 -12.979 1.00 90.50 296 LYS A N 1
ATOM 2411 C CA . LYS A 1 296 ? 15.547 1.728 -13.863 1.00 90.50 296 LYS A CA 1
ATOM 2412 C C . LYS A 1 296 ? 14.616 2.722 -13.172 1.00 90.50 296 LYS A C 1
ATOM 2414 O O . 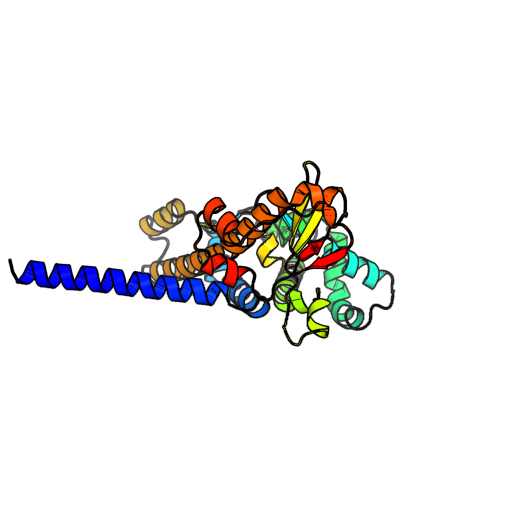LYS A 1 296 ? 13.720 2.310 -12.438 1.00 90.50 296 LYS A O 1
ATOM 2419 N N . ALA A 1 297 ? 14.823 4.011 -13.438 1.00 87.81 297 ALA A N 1
ATOM 2420 C CA . ALA A 1 297 ? 13.955 5.116 -13.023 1.00 87.81 297 ALA A CA 1
ATOM 2421 C C . ALA A 1 297 ? 12.913 5.470 -14.095 1.00 87.81 297 ALA A C 1
ATOM 2423 O O . ALA A 1 297 ? 13.243 5.341 -15.298 1.00 87.81 297 ALA A O 1
#

pLDDT: mean 84.94, std 13.55, range [40.44, 97.38]